Protein AF-0000000084452448 (afdb_homodimer)

Structure (mmCIF, N/CA/C/O backbone):
data_AF-0000000084452448-model_v1
#
loop_
_entity.id
_entity.type
_entity.pdbx_description
1 polymer 'Carbonic anhydrase'
#
loop_
_atom_site.group_PDB
_atom_site.id
_atom_site.type_symbol
_atom_site.label_atom_id
_atom_site.label_alt_id
_atom_site.label_comp_id
_atom_site.label_asym_id
_atom_site.label_entity_id
_at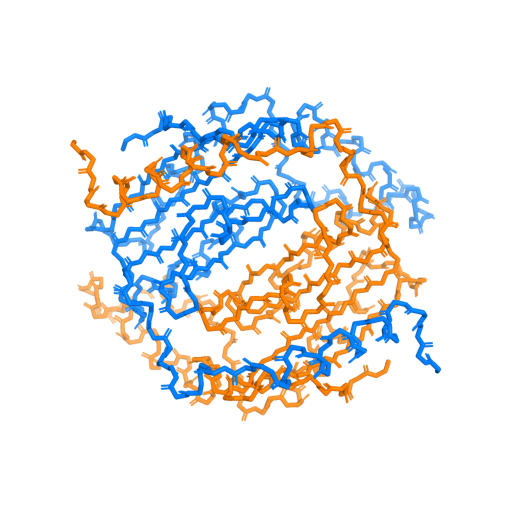om_site.label_seq_id
_atom_site.pdbx_PDB_ins_code
_atom_site.Cartn_x
_atom_site.Cartn_y
_atom_site.Cartn_z
_atom_site.occupancy
_atom_site.B_iso_or_equiv
_atom_site.auth_seq_id
_atom_site.auth_comp_id
_atom_site.auth_asym_id
_atom_site.auth_atom_id
_atom_site.pdbx_PDB_model_num
ATOM 1 N N . MET A 1 1 ? 14.031 18.109 15.922 1 75.38 1 MET A N 1
ATOM 2 C CA . MET A 1 1 ? 13.438 17.531 17.109 1 75.38 1 MET A CA 1
ATOM 3 C C . MET A 1 1 ? 12.352 16.516 16.75 1 75.38 1 MET A C 1
ATOM 5 O O . MET A 1 1 ? 11.703 16.656 15.711 1 75.38 1 MET A O 1
ATOM 9 N N . SER A 1 2 ? 12.281 15.422 17.422 1 87 2 SER A N 1
ATOM 10 C CA . SER A 1 2 ? 11.289 14.375 17.203 1 87 2 SER A CA 1
ATOM 11 C C . SER A 1 2 ? 9.875 14.875 17.484 1 87 2 SER A C 1
ATOM 13 O O . SER A 1 2 ? 9.664 15.641 18.438 1 87 2 SER A O 1
ATOM 15 N N . THR A 1 3 ? 8.922 14.578 16.656 1 93 3 THR A N 1
ATOM 16 C CA . THR A 1 3 ? 7.516 14.906 16.891 1 93 3 THR A CA 1
ATOM 17 C C . THR A 1 3 ? 6.918 13.984 17.953 1 93 3 THR A C 1
ATOM 19 O O . THR A 1 3 ? 7.48 12.938 18.25 1 93 3 THR A O 1
ATOM 22 N N . PRO A 1 4 ? 5.812 14.438 18.531 1 94.56 4 PRO A N 1
ATOM 23 C CA . PRO A 1 4 ? 5.133 13.547 19.469 1 94.56 4 PRO A CA 1
ATOM 24 C C . PRO A 1 4 ? 4.793 12.188 18.859 1 94.56 4 PRO A C 1
ATOM 26 O O . PRO A 1 4 ? 4.953 11.156 19.516 1 94.56 4 PRO A O 1
ATOM 29 N N . PHE A 1 5 ? 4.359 12.148 17.672 1 96 5 PHE A N 1
ATOM 30 C CA . PHE A 1 5 ? 4.031 10.891 17.016 1 96 5 PHE A CA 1
ATOM 31 C C . PHE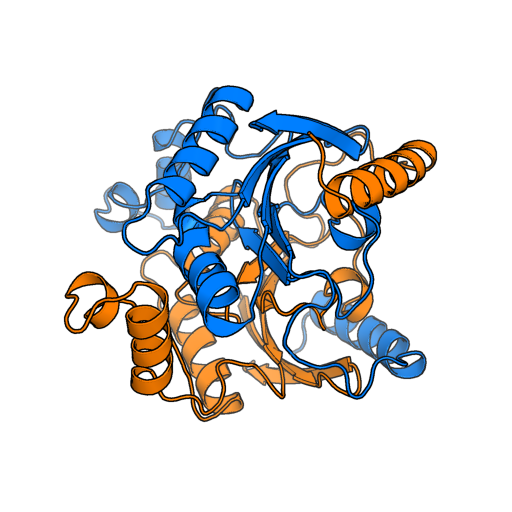 A 1 5 ? 5.27 10.008 16.875 1 96 5 PHE A C 1
ATOM 33 O O . PHE A 1 5 ? 5.211 8.805 17.109 1 96 5 PHE A O 1
ATOM 40 N N . GLU A 1 6 ? 6.383 10.586 16.5 1 96.75 6 GLU A N 1
ATOM 41 C CA . GLU A 1 6 ? 7.625 9.836 16.375 1 96.75 6 GLU A CA 1
ATOM 42 C C . GLU A 1 6 ? 8.023 9.203 17.703 1 96.75 6 GLU A C 1
ATOM 44 O O . GLU A 1 6 ? 8.461 8.055 17.75 1 96.75 6 GLU A O 1
ATOM 49 N N . SER A 1 7 ? 7.848 9.992 18.75 1 96.88 7 SER A N 1
ATOM 50 C CA . SER A 1 7 ? 8.156 9.469 20.078 1 96.88 7 SER A CA 1
ATOM 51 C C . SER A 1 7 ? 7.262 8.289 20.422 1 96.88 7 SER A C 1
ATOM 53 O O . SER A 1 7 ? 7.723 7.297 21 1 96.88 7 SER A O 1
ATOM 55 N N . GLU A 1 8 ? 6.02 8.406 20.078 1 97.44 8 GLU A N 1
ATOM 56 C CA . GLU A 1 8 ? 5.059 7.336 20.328 1 97.44 8 GLU A CA 1
ATOM 57 C C . GLU A 1 8 ? 5.438 6.066 19.562 1 97.44 8 GLU A C 1
ATOM 59 O O . GLU A 1 8 ? 5.391 4.969 20.125 1 97.44 8 GLU A O 1
ATOM 64 N N . ILE A 1 9 ? 5.824 6.207 18.297 1 97.5 9 ILE A N 1
ATOM 65 C CA . ILE A 1 9 ? 6.078 5.004 17.516 1 97.5 9 ILE A CA 1
ATOM 66 C C . ILE A 1 9 ? 7.398 4.371 17.953 1 97.5 9 ILE A C 1
ATOM 68 O O . ILE A 1 9 ? 7.559 3.15 17.891 1 97.5 9 ILE A O 1
ATOM 72 N N . LEU A 1 10 ? 8.336 5.195 18.375 1 98 10 LEU A N 1
ATOM 73 C CA . LEU A 1 10 ? 9.602 4.648 18.859 1 98 10 LEU A CA 1
ATOM 74 C C . LEU A 1 10 ? 9.383 3.854 20.156 1 98 10 LEU A C 1
ATOM 76 O O . LEU A 1 10 ? 9.977 2.785 20.328 1 98 10 LEU A O 1
ATOM 80 N N . ALA A 1 11 ? 8.578 4.391 21.016 1 98.06 11 ALA A N 1
ATOM 81 C CA . ALA A 1 11 ? 8.25 3.664 22.234 1 98.06 11 ALA A CA 1
ATOM 82 C C . ALA A 1 11 ? 7.527 2.357 21.922 1 98.06 11 ALA A C 1
ATOM 84 O O . ALA A 1 11 ? 7.832 1.314 22.5 1 98.06 11 ALA A O 1
ATOM 85 N N . ALA A 1 12 ? 6.562 2.41 21.047 1 98.44 12 ALA A N 1
ATOM 86 C CA . ALA A 1 12 ? 5.828 1.22 20.625 1 98.44 12 ALA A CA 1
ATOM 87 C C . ALA A 1 12 ? 6.754 0.211 19.953 1 98.44 12 ALA A C 1
ATOM 89 O O . ALA A 1 12 ? 6.617 -0.998 20.156 1 98.44 12 ALA A O 1
ATOM 90 N N . ASN A 1 13 ? 7.672 0.728 19.125 1 98.75 13 ASN A N 1
ATOM 91 C CA . ASN A 1 13 ? 8.609 -0.157 18.438 1 98.75 13 ASN A CA 1
ATOM 92 C C . ASN A 1 13 ? 9.516 -0.882 19.422 1 98.75 13 ASN A C 1
ATOM 94 O O . ASN A 1 13 ? 9.859 -2.047 19.219 1 98.75 13 ASN A O 1
ATOM 98 N N . ALA A 1 14 ? 9.938 -0.176 20.422 1 98.38 14 ALA A N 1
ATOM 99 C CA . ALA A 1 14 ? 10.758 -0.817 21.453 1 98.38 14 ALA A CA 1
ATOM 100 C C . ALA A 1 14 ? 10.039 -2.018 22.062 1 98.38 14 ALA A C 1
ATOM 102 O O . ALA A 1 14 ? 10.641 -3.068 22.281 1 98.38 14 ALA A O 1
ATOM 103 N N . LYS A 1 15 ? 8.789 -1.886 22.328 1 98.25 15 LYS A N 1
ATOM 104 C CA . LYS A 1 15 ? 7.988 -2.99 22.859 1 98.25 15 LYS A CA 1
ATOM 105 C C . LYS A 1 15 ? 7.863 -4.109 21.828 1 98.25 15 LYS A C 1
ATOM 107 O O . LYS A 1 15 ? 7.961 -5.289 22.172 1 98.25 15 LYS A O 1
ATOM 112 N N . TYR A 1 16 ? 7.578 -3.707 20.625 1 98.5 16 TYR A N 1
ATOM 113 C CA . TYR A 1 16 ? 7.48 -4.664 19.531 1 98.5 16 TYR A CA 1
ATOM 114 C C . TYR A 1 16 ? 8.758 -5.492 19.406 1 98.5 16 TYR A C 1
ATOM 116 O O . TYR A 1 16 ? 8.703 -6.719 19.297 1 98.5 16 TYR A O 1
ATOM 124 N N . VAL A 1 17 ? 9.875 -4.84 19.453 1 98.31 17 VAL A N 1
ATOM 125 C CA . VAL A 1 17 ? 11.18 -5.477 19.312 1 98.31 17 VAL A CA 1
ATOM 126 C C . VAL A 1 17 ? 11.398 -6.461 20.469 1 98.31 17 VAL A C 1
ATOM 128 O O . VAL A 1 17 ? 11.938 -7.555 20.266 1 98.31 17 VAL A O 1
ATOM 131 N N . SER A 1 18 ? 11.016 -6.109 21.609 1 97.94 18 SER A N 1
ATOM 132 C CA . SER A 1 18 ? 11.266 -6.91 22.797 1 97.94 18 SER A CA 1
ATOM 133 C C . SER A 1 18 ? 10.531 -8.242 22.734 1 97.94 18 SER A C 1
ATOM 135 O O . SER A 1 18 ? 10.898 -9.195 23.422 1 97.94 18 SER A O 1
ATOM 137 N N . THR A 1 19 ? 9.531 -8.398 21.859 1 96.56 19 THR A N 1
ATOM 138 C CA . THR A 1 19 ? 8.75 -9.625 21.766 1 96.56 19 THR A CA 1
ATOM 139 C C . THR A 1 19 ? 8.812 -10.203 20.359 1 96.56 19 THR A C 1
ATOM 141 O O . THR A 1 19 ? 8.062 -11.125 20.016 1 96.56 19 THR A O 1
ATOM 144 N N . TYR A 1 20 ? 9.617 -9.625 19.547 1 96.75 20 TYR A N 1
ATOM 145 C CA . TYR A 1 20 ? 9.688 -10.023 18.141 1 96.75 20 TYR A CA 1
ATOM 146 C C . TYR A 1 20 ? 10.328 -11.391 17.984 1 96.75 20 TYR A C 1
ATOM 148 O O . TYR A 1 20 ? 11.422 -11.633 18.516 1 96.75 20 TYR A O 1
ATOM 156 N N . THR A 1 21 ? 9.703 -12.336 17.203 1 95.88 21 THR A N 1
ATOM 157 C CA . THR A 1 21 ? 10.188 -13.711 17.109 1 95.88 21 THR A CA 1
ATOM 158 C C . THR A 1 21 ? 10.25 -14.164 15.656 1 95.88 21 THR A C 1
ATOM 160 O O . THR A 1 21 ? 10.25 -15.359 15.375 1 95.88 21 THR A O 1
ATOM 163 N N . HIS A 1 22 ? 10.297 -13.273 14.695 1 95.94 22 HIS A N 1
ATOM 164 C CA . HIS A 1 22 ? 10.125 -13.656 13.297 1 95.94 22 HIS A CA 1
ATOM 165 C C . HIS A 1 22 ? 11.414 -13.484 12.516 1 95.94 22 HIS A C 1
ATOM 167 O O . HIS A 1 22 ? 11.391 -13.289 11.297 1 95.94 22 HIS A O 1
ATOM 173 N N . SER A 1 23 ? 12.531 -13.625 13.164 1 95.81 23 SER A N 1
ATOM 174 C CA . SER A 1 23 ? 13.812 -13.531 12.477 1 95.81 23 SER A CA 1
ATOM 175 C C . SER A 1 23 ? 13.961 -14.641 11.438 1 95.81 23 SER A C 1
ATOM 177 O O . SER A 1 23 ? 13.555 -15.781 11.672 1 95.81 23 SER A O 1
ATOM 179 N N . GLY A 1 24 ? 14.523 -14.258 10.266 1 95.88 24 GLY A N 1
ATOM 180 C CA . GLY A 1 24 ? 14.922 -15.266 9.297 1 95.88 24 GLY A CA 1
ATOM 181 C C . GLY A 1 24 ? 13.844 -15.586 8.281 1 95.88 24 GLY A C 1
ATOM 182 O O . GLY A 1 24 ? 14.023 -16.453 7.43 1 95.88 24 GLY A O 1
ATOM 183 N N . LEU A 1 25 ? 12.727 -14.883 8.344 1 96.44 25 LEU A N 1
ATOM 184 C CA . LEU A 1 25 ? 11.68 -15.086 7.34 1 96.44 25 LEU A CA 1
ATOM 185 C C . LEU A 1 25 ? 12.195 -14.75 5.945 1 96.44 25 LEU A C 1
ATOM 187 O O . LEU A 1 25 ? 12.953 -13.789 5.777 1 96.44 25 LEU A O 1
ATOM 191 N N . GLU A 1 26 ? 11.711 -15.516 4.988 1 95.31 26 GLU A N 1
ATOM 192 C CA . GLU A 1 26 ? 12.109 -15.289 3.604 1 95.31 26 GLU A CA 1
ATOM 193 C C . GLU A 1 26 ? 11.18 -14.297 2.916 1 95.31 26 GLU A C 1
ATOM 195 O O . GLU A 1 26 ? 10.047 -14.078 3.363 1 95.31 26 GLU A O 1
ATOM 200 N N . CYS A 1 27 ? 11.625 -13.766 1.804 1 94.19 27 CYS A N 1
ATOM 201 C CA . CYS A 1 27 ? 10.969 -12.672 1.099 1 94.19 27 CYS A CA 1
ATOM 202 C C . CYS A 1 27 ? 9.688 -13.148 0.421 1 94.19 27 CYS A C 1
ATOM 204 O O . CYS A 1 27 ? 8.648 -12.492 0.508 1 94.19 27 CYS A O 1
ATOM 206 N N . PRO A 1 28 ? 9.734 -14.375 -0.25 1 96.69 28 PRO A N 1
ATOM 207 C CA . PRO A 1 28 ? 8.5 -14.812 -0.914 1 96.69 28 PRO A CA 1
ATOM 208 C C . PRO A 1 28 ? 7.387 -15.141 0.072 1 96.69 28 PRO A C 1
ATOM 210 O O . PRO A 1 28 ? 7.637 -15.758 1.111 1 96.69 28 PRO A O 1
ATOM 213 N N . PRO A 1 29 ? 6.207 -14.688 -0.278 1 97.81 29 PRO A N 1
ATOM 214 C CA . PRO A 1 29 ? 5.098 -14.992 0.63 1 97.81 29 PRO A CA 1
ATOM 215 C C . PRO A 1 29 ? 4.746 -16.484 0.658 1 97.81 29 PRO A C 1
ATOM 217 O O . PRO A 1 29 ? 4.551 -17.094 -0.395 1 97.81 29 PRO A O 1
ATOM 220 N N . LYS A 1 30 ? 4.527 -16.984 1.837 1 97.62 30 LYS A N 1
ATOM 221 C CA . LYS A 1 30 ? 4.332 -18.422 2.021 1 97.62 30 LYS A CA 1
ATOM 222 C C . LYS A 1 30 ? 2.994 -18.859 1.439 1 97.62 30 LYS A C 1
ATOM 224 O O . LYS A 1 30 ? 2.867 -20 0.958 1 97.62 30 LYS A O 1
ATOM 229 N N . LYS A 1 31 ? 1.98 -18.016 1.447 1 97.69 31 LYS A N 1
ATOM 230 C CA . LYS A 1 31 ? 0.658 -18.406 0.968 1 97.69 31 LYS A CA 1
ATOM 231 C C . LYS A 1 31 ? 0.503 -18.109 -0.521 1 97.69 31 LYS A C 1
ATOM 233 O O . LYS A 1 31 ? -0.578 -18.281 -1.086 1 97.69 31 LYS A O 1
ATOM 238 N N . HIS A 1 32 ? 1.517 -17.547 -1.171 1 97.88 32 HIS A N 1
ATOM 239 C CA . HIS A 1 32 ? 1.545 -17.234 -2.594 1 97.88 32 HIS A CA 1
ATOM 240 C C . HIS A 1 32 ? 0.377 -16.328 -2.984 1 97.88 32 HIS A C 1
ATOM 242 O O . HIS A 1 32 ? -0.243 -16.531 -4.031 1 97.88 32 HIS A O 1
ATOM 248 N N . ALA A 1 33 ? 0.013 -15.367 -2.111 1 98.06 33 ALA A N 1
ATOM 249 C CA . ALA A 1 33 ? -1.112 -14.461 -2.35 1 98.06 33 ALA A CA 1
ATOM 250 C C . ALA A 1 33 ? -0.718 -13.016 -2.086 1 98.06 33 ALA A C 1
ATOM 252 O O . ALA A 1 33 ? 0.195 -12.742 -1.301 1 98.06 33 ALA A O 1
ATOM 253 N N . VAL A 1 34 ? -1.409 -12.141 -2.771 1 98.25 34 VAL A N 1
ATOM 254 C CA . VAL A 1 34 ? -1.266 -10.703 -2.617 1 98.25 34 VAL A CA 1
ATOM 255 C C . VAL A 1 34 ? -2.627 -10.078 -2.314 1 98.25 34 VAL A C 1
ATOM 257 O O . VAL A 1 34 ? -3.621 -10.391 -2.973 1 98.25 34 VAL A O 1
ATOM 260 N N . ILE A 1 35 ? -2.613 -9.242 -1.306 1 98.88 35 ILE A N 1
ATOM 261 C CA . ILE A 1 35 ? -3.779 -8.414 -1.025 1 98.88 35 ILE A CA 1
ATOM 262 C C . ILE A 1 35 ? -3.549 -7.004 -1.562 1 98.88 35 ILE A C 1
ATOM 264 O O . ILE A 1 35 ? -2.504 -6.398 -1.31 1 98.88 35 ILE A O 1
ATOM 268 N N . ILE A 1 36 ? -4.406 -6.527 -2.352 1 98.94 36 ILE A N 1
ATOM 269 C CA . ILE A 1 36 ? -4.488 -5.113 -2.699 1 98.94 36 ILE A CA 1
ATOM 270 C C . ILE A 1 36 ? -5.691 -4.477 -2 1 98.94 36 ILE A C 1
ATOM 272 O O . ILE A 1 36 ? -6.832 -4.898 -2.211 1 98.94 36 ILE A O 1
ATOM 276 N N . THR A 1 37 ? -5.438 -3.516 -1.148 1 98.94 37 THR A N 1
ATOM 277 C CA . THR A 1 37 ? -6.543 -2.861 -0.455 1 98.94 37 THR A CA 1
ATOM 278 C C . THR A 1 37 ? -6.246 -1.381 -0.241 1 98.94 37 THR A C 1
ATOM 280 O O . THR A 1 37 ? -5.207 -0.88 -0.684 1 98.94 37 THR A O 1
ATOM 283 N N . CYS A 1 38 ? -7.199 -0.711 0.352 1 98.88 38 CYS A N 1
ATOM 284 C CA . CYS A 1 38 ? -7.074 0.736 0.488 1 98.88 38 CYS A CA 1
ATOM 285 C C . CYS A 1 38 ? -6.098 1.098 1.601 1 98.88 38 CYS A C 1
ATOM 287 O O . CYS A 1 38 ? -5.945 0.349 2.568 1 98.88 38 CYS A O 1
ATOM 289 N N . MET A 1 39 ? -5.48 2.203 1.515 1 98.88 39 MET A N 1
ATOM 290 C CA . MET A 1 39 ? -4.586 2.783 2.512 1 98.88 39 MET A CA 1
ATOM 291 C C . MET A 1 39 ? -5.363 3.26 3.732 1 98.88 39 MET A C 1
ATOM 293 O O . MET A 1 39 ? -4.773 3.625 4.75 1 98.88 39 MET A O 1
ATOM 297 N N . ASP A 1 40 ? -6.594 3.195 3.773 1 98.75 40 ASP A N 1
ATOM 298 C CA . ASP A 1 40 ? -7.52 3.74 4.762 1 98.75 40 ASP A CA 1
ATOM 299 C C . ASP A 1 40 ? -7.141 3.301 6.172 1 98.75 40 ASP A C 1
ATOM 301 O O . ASP A 1 40 ? -6.844 2.127 6.406 1 98.75 40 ASP A O 1
ATOM 305 N N . CYS A 1 41 ? -7.195 4.266 7.105 1 98.56 41 CYS A N 1
ATOM 306 C CA . CYS A 1 41 ? -6.75 4.016 8.469 1 98.56 41 CYS A CA 1
ATOM 307 C C . CYS A 1 41 ? -7.742 3.127 9.211 1 98.56 41 CYS A C 1
ATOM 309 O O . CYS A 1 41 ? -7.441 2.621 10.297 1 98.56 41 CYS A O 1
ATOM 311 N N . ARG A 1 42 ? -8.891 2.877 8.688 1 98.56 42 ARG A N 1
ATOM 312 C CA . ARG A 1 42 ? -9.922 2.076 9.344 1 98.56 42 ARG A CA 1
ATOM 313 C C . ARG A 1 42 ? -9.789 0.604 8.969 1 98.56 42 ARG A C 1
ATOM 315 O O . ARG A 1 42 ? -10.562 -0.232 9.445 1 98.56 42 ARG A O 1
ATOM 322 N N . LEU A 1 43 ? -8.773 0.231 8.164 1 98.56 43 LEU A N 1
ATOM 323 C CA . LEU A 1 43 ? -8.57 -1.141 7.711 1 98.56 43 LEU A CA 1
ATOM 324 C C . LEU A 1 43 ? -7.324 -1.745 8.352 1 98.56 43 LEU A C 1
ATOM 326 O O . LEU A 1 43 ? -6.312 -1.058 8.523 1 98.56 43 LEU A O 1
ATOM 330 N N . ASP A 1 44 ? -7.371 -2.965 8.695 1 98.12 44 ASP A N 1
ATOM 331 C CA . ASP A 1 44 ? -6.277 -3.807 9.172 1 98.12 44 ASP A CA 1
ATOM 332 C C . ASP A 1 44 ? -6.301 -5.172 8.484 1 98.12 44 ASP A C 1
ATOM 334 O O . ASP A 1 44 ? -6.781 -6.152 9.055 1 98.12 44 ASP A O 1
ATOM 338 N N . PRO A 1 45 ? -5.699 -5.234 7.305 1 98.44 45 PRO A N 1
ATOM 339 C CA . PRO A 1 45 ? -5.824 -6.461 6.512 1 98.44 45 PRO A CA 1
ATOM 340 C C . PRO A 1 45 ? -5.316 -7.695 7.254 1 98.44 45 PRO A C 1
ATOM 342 O O . PRO A 1 45 ? -5.941 -8.758 7.188 1 98.44 45 PRO A O 1
ATOM 345 N N . LYS A 1 46 ? -4.211 -7.598 7.949 1 98.19 46 LYS A N 1
ATOM 346 C CA . LYS A 1 46 ? -3.66 -8.75 8.656 1 98.19 46 LYS A CA 1
ATOM 347 C C . LYS A 1 46 ? -4.676 -9.336 9.633 1 98.19 46 LYS A C 1
ATOM 349 O O . LYS A 1 46 ? -4.926 -10.539 9.633 1 98.19 46 LYS A O 1
ATOM 354 N N . SER A 1 47 ? -5.281 -8.484 10.438 1 97.81 47 SER A N 1
ATOM 355 C CA . SER A 1 47 ? -6.262 -8.945 11.414 1 97.81 47 SER A CA 1
ATOM 356 C C . SER A 1 47 ? -7.551 -9.391 10.734 1 97.81 47 SER A C 1
ATOM 358 O O . SER A 1 47 ? -8.125 -10.422 11.094 1 97.81 47 SER A O 1
ATOM 360 N N . ALA A 1 48 ? -8.031 -8.625 9.773 1 98.44 48 ALA A N 1
ATOM 361 C CA . ALA A 1 48 ? -9.32 -8.859 9.125 1 98.44 48 ALA A CA 1
ATOM 362 C C . ALA A 1 48 ? -9.305 -10.172 8.344 1 98.44 48 ALA A C 1
ATOM 364 O O . ALA A 1 48 ? -10.328 -10.844 8.227 1 98.44 48 ALA A O 1
ATOM 365 N N . LEU A 1 49 ? -8.094 -10.5 7.812 1 98.5 49 LEU A N 1
ATOM 366 C CA . LEU A 1 49 ? -8.023 -11.656 6.918 1 98.5 49 LEU A CA 1
ATOM 367 C C . LEU A 1 49 ? -7.266 -12.805 7.57 1 98.5 49 LEU A C 1
ATOM 369 O O . LEU A 1 49 ? -7.211 -13.906 7.027 1 98.5 49 LEU A O 1
ATOM 373 N N . GLY A 1 50 ? -6.637 -12.602 8.672 1 97.38 50 GLY A N 1
ATOM 374 C CA . GLY A 1 50 ? -6.121 -13.656 9.539 1 97.38 50 GLY A CA 1
ATOM 375 C C . GLY A 1 50 ? -4.832 -14.273 9.023 1 97.38 50 GLY A C 1
ATOM 376 O O . GLY A 1 50 ? -4.668 -15.492 9.039 1 97.38 50 GLY A O 1
ATOM 377 N N . PHE A 1 51 ? -3.861 -13.523 8.492 1 96.44 51 PHE A N 1
ATOM 378 C CA . PHE A 1 51 ? -2.576 -14.086 8.094 1 96.44 51 PHE A CA 1
ATOM 379 C C . PHE A 1 51 ? -1.458 -13.578 8.992 1 96.44 51 PHE A C 1
ATOM 381 O O . PHE A 1 51 ? -1.636 -12.602 9.719 1 96.44 51 PHE A O 1
ATOM 388 N N . GLU A 1 52 ? -0.345 -14.297 9.039 1 96.5 52 GLU A N 1
ATOM 389 C CA . GLU A 1 52 ? 0.81 -13.984 9.875 1 96.5 52 GLU A CA 1
ATOM 390 C C . GLU A 1 52 ? 1.942 -13.383 9.047 1 96.5 52 GLU A C 1
ATOM 392 O O . GLU A 1 52 ? 1.897 -13.406 7.812 1 96.5 52 GLU A O 1
ATOM 397 N N . LEU A 1 53 ? 2.936 -12.836 9.742 1 97.75 53 LEU A N 1
ATOM 398 C CA . LEU A 1 53 ? 4.117 -12.328 9.055 1 97.75 53 LEU A CA 1
ATOM 399 C C . LEU A 1 53 ? 4.738 -13.398 8.172 1 97.75 53 LEU A C 1
ATOM 401 O O . LEU A 1 53 ? 4.879 -14.555 8.586 1 97.75 53 LEU A O 1
ATOM 405 N N . GLY A 1 54 ? 5.066 -13.008 7.016 1 98.06 54 GLY A N 1
ATOM 406 C CA . GLY A 1 54 ? 5.711 -13.922 6.086 1 98.06 54 GLY A CA 1
ATOM 407 C C . GLY A 1 54 ? 4.734 -14.617 5.152 1 98.06 54 GLY A C 1
ATOM 408 O O . GLY A 1 54 ? 5.145 -15.227 4.16 1 98.06 54 GLY A O 1
ATOM 409 N N . GLU A 1 55 ? 3.443 -14.43 5.367 1 98.25 55 GLU A N 1
ATOM 410 C CA . GLU A 1 55 ? 2.49 -15.289 4.676 1 98.25 55 GLU A CA 1
ATOM 411 C C . GLU A 1 55 ? 1.903 -14.586 3.451 1 98.25 55 GLU A C 1
ATOM 413 O O . GLU A 1 55 ? 1.658 -15.227 2.424 1 98.25 55 GLU A O 1
ATOM 418 N N . VAL A 1 56 ? 1.587 -13.32 3.535 1 98.5 56 VAL A N 1
ATOM 419 C CA . VAL A 1 56 ? 0.839 -12.648 2.475 1 98.5 56 VAL A CA 1
ATOM 420 C C . VAL A 1 56 ? 1.445 -11.273 2.205 1 98.5 56 VAL A C 1
ATOM 422 O O . VAL A 1 56 ? 1.72 -10.516 3.137 1 98.5 56 VAL A O 1
ATOM 425 N N . THR A 1 57 ? 1.769 -10.953 0.938 1 98.69 57 THR A N 1
ATOM 426 C CA . THR A 1 57 ? 2.15 -9.609 0.525 1 98.69 57 THR A CA 1
ATOM 427 C C . THR A 1 57 ? 0.936 -8.68 0.495 1 98.69 57 THR A C 1
ATOM 429 O O . THR A 1 57 ? -0.147 -9.086 0.066 1 98.69 57 THR A O 1
ATOM 432 N N . THR A 1 58 ? 1.097 -7.449 1.014 1 98.94 58 THR A N 1
ATOM 433 C CA . THR A 1 58 ? -0.029 -6.523 1.084 1 98.94 58 THR A CA 1
ATOM 434 C C . THR A 1 58 ? 0.325 -5.191 0.429 1 98.94 58 THR A C 1
ATOM 436 O O . THR A 1 58 ? 1.284 -4.531 0.832 1 98.94 58 THR A O 1
ATOM 439 N N . ILE A 1 59 ? -0.415 -4.824 -0.556 1 98.94 59 ILE A N 1
ATOM 440 C CA . ILE A 1 59 ? -0.321 -3.541 -1.245 1 98.94 59 ILE A CA 1
ATOM 441 C C . ILE A 1 59 ? -1.469 -2.635 -0.806 1 98.94 59 ILE A C 1
ATOM 443 O O . ILE A 1 59 ? -2.623 -3.064 -0.753 1 98.94 59 ILE A O 1
ATOM 447 N N . ARG A 1 60 ? -1.13 -1.375 -0.4 1 98.94 60 ARG A N 1
ATOM 448 C CA . ARG A 1 60 ? -2.148 -0.439 0.066 1 98.94 60 ARG A CA 1
ATOM 449 C C . ARG A 1 60 ? -1.979 0.926 -0.593 1 98.94 60 ARG A C 1
ATOM 451 O O . ARG A 1 60 ? -0.899 1.519 -0.54 1 98.94 60 ARG A O 1
ATOM 458 N N . ASN A 1 61 ? -3.025 1.384 -1.209 1 98.88 61 ASN A N 1
ATOM 459 C CA . ASN A 1 61 ? -3.053 2.699 -1.841 1 98.88 61 ASN A CA 1
ATOM 460 C C . ASN A 1 61 ? -4.438 3.332 -1.757 1 98.88 61 ASN A C 1
ATOM 462 O O . ASN A 1 61 ? -5.367 2.73 -1.216 1 98.88 61 ASN A O 1
ATOM 466 N N . ALA A 1 62 ? -4.477 4.637 -2.217 1 98.75 62 ALA A N 1
ATOM 467 C CA . ALA A 1 62 ? -5.762 5.336 -2.182 1 98.75 62 ALA A CA 1
ATOM 468 C C . ALA A 1 62 ? -6.789 4.637 -3.068 1 98.75 62 ALA A C 1
ATOM 470 O O . ALA A 1 62 ? -6.57 4.469 -4.27 1 98.75 62 ALA A O 1
ATOM 471 N N . GLY A 1 63 ? -7.879 4.113 -2.391 1 98.62 63 GLY A N 1
ATOM 472 C CA . GLY A 1 63 ? -9.008 3.572 -3.131 1 98.62 63 GLY A CA 1
ATOM 473 C C . GLY A 1 63 ? -8.812 2.121 -3.529 1 98.62 63 GLY A C 1
ATOM 474 O O . GLY A 1 63 ? -9.609 1.574 -4.301 1 98.62 63 GLY A O 1
ATOM 475 N N . ALA A 1 64 ? -7.727 1.511 -3.133 1 98.75 64 ALA A N 1
ATOM 476 C CA . ALA A 1 64 ? -7.434 0.161 -3.605 1 98.75 64 ALA A CA 1
ATOM 477 C C . ALA A 1 64 ? -7.453 0.097 -5.129 1 98.75 64 ALA A C 1
ATOM 479 O O . ALA A 1 64 ? -8.133 -0.753 -5.715 1 98.75 64 ALA A O 1
ATOM 480 N N . SER A 1 65 ? -6.707 0.979 -5.711 1 98.62 65 SER A N 1
ATOM 481 C CA . SER A 1 65 ? -6.676 1.052 -7.168 1 98.62 65 SER A CA 1
ATOM 482 C C . SER A 1 65 ? -5.785 -0.036 -7.758 1 98.62 65 SER A C 1
ATOM 484 O O . SER A 1 65 ? -4.598 -0.119 -7.43 1 98.62 65 SER A O 1
ATOM 486 N N . GLY A 1 66 ? -6.359 -0.835 -8.641 1 98.12 66 GLY A N 1
ATOM 487 C CA . GLY A 1 66 ? -5.578 -1.823 -9.367 1 98.12 66 GLY A CA 1
ATOM 488 C C . GLY A 1 66 ? -4.574 -1.205 -10.32 1 98.12 66 GLY A C 1
ATOM 489 O O . GLY A 1 66 ? -3.51 -1.775 -10.57 1 98.12 66 GLY A O 1
ATOM 490 N N . LEU A 1 67 ? -4.988 -0.09 -10.844 1 97 67 LEU A N 1
ATOM 491 C CA . LEU A 1 67 ? -4.094 0.642 -11.734 1 97 67 LEU A CA 1
ATOM 492 C C . LEU A 1 67 ? -2.836 1.089 -10.992 1 97 67 LEU A C 1
ATOM 494 O O . LEU A 1 67 ? -1.72 0.871 -11.469 1 97 67 LEU A O 1
ATOM 498 N N . ASP A 1 68 ? -3.053 1.659 -9.805 1 97.56 68 ASP A N 1
ATOM 499 C CA . ASP A 1 68 ? -1.964 2.18 -8.984 1 97.56 68 ASP A CA 1
ATOM 500 C C . ASP A 1 68 ? -1.13 1.044 -8.391 1 97.56 68 ASP A C 1
ATOM 502 O O . ASP A 1 68 ? 0.051 1.227 -8.094 1 97.56 68 ASP A O 1
ATOM 506 N N . ALA A 1 69 ? -1.71 -0.105 -8.266 1 98.56 69 ALA A N 1
ATOM 507 C CA . ALA A 1 69 ? -1.065 -1.244 -7.621 1 98.56 69 ALA A CA 1
ATOM 508 C C . ALA A 1 69 ? -0.348 -2.123 -8.641 1 98.56 69 ALA A C 1
ATOM 510 O O . ALA A 1 69 ? 0.361 -3.062 -8.273 1 98.56 69 ALA A O 1
ATOM 511 N N . ALA A 1 70 ? -0.449 -1.878 -9.914 1 98.25 70 ALA A N 1
ATOM 512 C CA . ALA A 1 70 ? -0.038 -2.801 -10.977 1 98.25 70 ALA A CA 1
ATOM 513 C C . ALA A 1 70 ? 1.451 -3.117 -10.875 1 98.25 70 ALA A C 1
ATOM 515 O O . ALA A 1 70 ? 1.848 -4.285 -10.922 1 98.25 70 ALA A O 1
ATOM 516 N N . ARG A 1 71 ? 2.264 -2.109 -10.664 1 98.31 71 ARG A N 1
ATOM 517 C CA . ARG A 1 71 ? 3.703 -2.342 -10.586 1 98.31 71 ARG A CA 1
ATOM 518 C C . ARG A 1 71 ? 4.039 -3.332 -9.477 1 98.31 71 ARG A C 1
ATOM 520 O O . ARG A 1 71 ? 4.746 -4.316 -9.711 1 98.31 71 ARG A O 1
ATOM 527 N N . SER A 1 72 ? 3.523 -3.066 -8.312 1 98.75 72 SER A N 1
ATOM 528 C CA . SER A 1 72 ? 3.797 -3.904 -7.152 1 98.75 72 SER A CA 1
ATOM 529 C C . SER A 1 72 ? 3.236 -5.309 -7.336 1 98.75 72 SER A C 1
ATOM 531 O O . SER A 1 72 ? 3.896 -6.297 -7 1 98.75 72 SER A O 1
ATOM 533 N N . ALA A 1 73 ? 2.047 -5.371 -7.887 1 98.62 73 ALA A N 1
ATOM 534 C CA . ALA A 1 73 ? 1.41 -6.668 -8.109 1 98.62 73 ALA A CA 1
ATOM 535 C C . ALA A 1 73 ? 2.186 -7.492 -9.125 1 98.62 73 ALA A C 1
ATOM 537 O O . ALA A 1 73 ? 2.373 -8.695 -8.945 1 98.62 73 ALA A O 1
ATOM 538 N N . LEU A 1 74 ? 2.631 -6.887 -10.195 1 98.5 74 LEU A N 1
ATOM 539 C CA . LEU A 1 74 ? 3.387 -7.578 -11.234 1 98.5 74 LEU A CA 1
ATOM 540 C C . LEU A 1 74 ? 4.707 -8.109 -10.688 1 98.5 74 LEU A C 1
ATOM 542 O O . LEU A 1 74 ? 5.082 -9.25 -10.961 1 98.5 74 LEU A O 1
ATOM 546 N N . LEU A 1 75 ? 5.355 -7.312 -9.922 1 98.19 75 LEU A N 1
ATOM 547 C CA . LEU A 1 75 ? 6.617 -7.75 -9.336 1 98.19 75 LEU A CA 1
ATOM 548 C C . LEU A 1 75 ? 6.406 -8.953 -8.422 1 98.19 75 LEU A C 1
ATOM 550 O O . LEU A 1 75 ? 7.188 -9.906 -8.445 1 98.19 75 LEU A O 1
ATOM 554 N N . THR A 1 76 ? 5.363 -8.914 -7.648 1 97.38 76 THR A N 1
ATOM 555 C CA . THR A 1 76 ? 5.109 -9.992 -6.699 1 97.38 76 THR A CA 1
ATOM 556 C C . THR A 1 76 ? 4.746 -11.281 -7.434 1 97.38 76 THR A C 1
ATOM 558 O O . THR A 1 76 ? 5.141 -12.367 -7.02 1 97.38 76 THR A O 1
ATOM 561 N N . THR A 1 77 ? 4 -11.18 -8.508 1 97.81 77 THR A N 1
ATOM 562 C CA . THR A 1 77 ? 3.555 -12.367 -9.227 1 97.81 77 THR A CA 1
ATOM 563 C C . THR A 1 77 ? 4.668 -12.914 -10.117 1 97.81 77 THR A C 1
ATOM 565 O O . THR A 1 77 ? 4.875 -14.125 -10.188 1 97.81 77 THR A O 1
ATOM 568 N N . HIS A 1 78 ? 5.453 -12.07 -10.75 1 97.94 78 HIS A N 1
ATOM 569 C CA . HIS A 1 78 ? 6.523 -12.516 -11.641 1 97.94 78 HIS A CA 1
ATOM 570 C C . HIS A 1 78 ? 7.727 -13.008 -10.844 1 97.94 78 HIS A C 1
ATOM 572 O O . HIS A 1 78 ? 8.359 -14 -11.219 1 97.94 78 HIS A O 1
ATOM 578 N N . VAL A 1 79 ? 8.055 -12.297 -9.781 1 97 79 VAL A N 1
ATOM 579 C CA . VAL A 1 79 ? 9.359 -12.492 -9.164 1 97 79 VAL A CA 1
ATOM 580 C C . VAL A 1 79 ? 9.211 -13.25 -7.848 1 97 79 VAL A C 1
ATOM 582 O O . VAL A 1 79 ? 10.008 -14.141 -7.543 1 97 79 VAL A O 1
ATOM 585 N N . LEU A 1 80 ? 8.148 -12.961 -7.059 1 96.5 80 LEU A N 1
ATOM 586 C CA . LEU A 1 80 ? 8.047 -13.539 -5.723 1 96.5 80 LEU A CA 1
ATOM 587 C C . LEU A 1 80 ? 7.145 -14.766 -5.727 1 96.5 80 LEU A C 1
ATOM 589 O O . LEU A 1 80 ? 6.941 -15.391 -4.684 1 96.5 80 LEU A O 1
ATOM 593 N N . GLY A 1 81 ? 6.523 -15.031 -6.789 1 95.5 81 GLY A N 1
ATOM 594 C CA . GLY A 1 81 ? 5.848 -16.312 -6.957 1 95.5 81 GLY A CA 1
ATOM 595 C C . GLY A 1 81 ? 4.418 -16.297 -6.457 1 95.5 81 GLY A C 1
ATOM 596 O O . GLY A 1 81 ? 3.811 -17.359 -6.273 1 95.5 81 GLY A O 1
ATOM 597 N N . ALA A 1 82 ? 3.865 -15.164 -6.246 1 97.56 82 ALA A N 1
ATOM 598 C CA . ALA A 1 82 ? 2.455 -15.094 -5.875 1 97.56 82 ALA A CA 1
ATOM 599 C C . ALA A 1 82 ? 1.567 -15.633 -6.996 1 97.56 82 ALA A C 1
ATOM 601 O O . ALA A 1 82 ? 1.828 -15.383 -8.18 1 97.56 82 ALA A O 1
ATOM 602 N N . GLN A 1 83 ? 0.424 -16.281 -6.555 1 97.81 83 GLN A N 1
ATOM 603 C CA . GLN A 1 83 ? -0.405 -16.953 -7.543 1 97.81 83 GLN A CA 1
ATOM 604 C C . GLN A 1 83 ? -1.837 -16.438 -7.516 1 97.81 83 GLN A C 1
ATOM 606 O O . GLN A 1 83 ? -2.615 -16.688 -8.438 1 97.81 83 GLN A O 1
ATOM 611 N N . GLU A 1 84 ? -2.182 -15.688 -6.492 1 97.88 84 GLU A N 1
ATOM 612 C CA . GLU A 1 84 ? -3.525 -15.117 -6.414 1 97.88 84 GLU A CA 1
ATOM 613 C C . GLU A 1 84 ? -3.496 -13.703 -5.848 1 97.88 84 GLU A C 1
ATOM 615 O O . GLU A 1 84 ? -2.705 -13.406 -4.953 1 97.88 84 GLU A O 1
ATOM 620 N N . VAL A 1 85 ? -4.289 -12.883 -6.461 1 98.56 85 VAL A N 1
ATOM 621 C CA . VAL A 1 85 ? -4.434 -11.492 -6.051 1 98.56 85 VAL A CA 1
ATOM 622 C C . VAL A 1 85 ? -5.875 -11.227 -5.617 1 98.56 85 VAL A C 1
ATOM 624 O O . VAL A 1 85 ? -6.816 -11.523 -6.355 1 98.56 85 VAL A O 1
ATOM 627 N N . LEU A 1 86 ? -6.066 -10.789 -4.414 1 98.81 86 LEU A N 1
ATOM 628 C CA . LEU A 1 86 ? -7.363 -10.328 -3.93 1 98.81 86 LEU A CA 1
ATOM 629 C C . LEU A 1 86 ? -7.398 -8.812 -3.836 1 98.81 86 LEU A C 1
ATOM 631 O O . LEU A 1 86 ? -6.672 -8.219 -3.033 1 98.81 86 LEU A O 1
ATOM 635 N N . LEU A 1 87 ? -8.164 -8.203 -4.707 1 98.94 87 LEU A N 1
ATOM 636 C CA . LEU A 1 87 ? -8.398 -6.766 -4.625 1 98.94 87 LEU A CA 1
ATOM 637 C C . LEU A 1 87 ? -9.609 -6.465 -3.746 1 98.94 87 LEU A C 1
ATOM 639 O O . LEU A 1 87 ? -10.727 -6.895 -4.051 1 98.94 87 LEU A O 1
ATOM 643 N N . ILE A 1 88 ? -9.367 -5.746 -2.654 1 98.94 88 ILE A N 1
ATOM 644 C CA . ILE A 1 88 ? -10.406 -5.555 -1.643 1 98.94 88 ILE A CA 1
ATOM 645 C C . ILE A 1 88 ? -10.672 -4.066 -1.451 1 98.94 88 ILE A C 1
ATOM 647 O O . ILE A 1 88 ? -9.875 -3.359 -0.829 1 98.94 88 ILE A O 1
ATOM 651 N N . LYS A 1 89 ? -11.758 -3.582 -1.953 1 98.94 89 LYS A N 1
ATOM 652 C CA . LYS A 1 89 ? -12.234 -2.229 -1.678 1 98.94 89 LYS A CA 1
ATOM 653 C C . LYS A 1 89 ? -13.086 -2.193 -0.411 1 98.94 89 LYS A C 1
ATOM 655 O O . LYS A 1 89 ? -13.266 -3.215 0.254 1 98.94 89 LYS A O 1
ATOM 660 N N . HIS A 1 90 ? -13.547 -1.014 -0.052 1 98.88 90 HIS A N 1
ATOM 661 C CA . HIS A 1 90 ? -14.289 -0.958 1.203 1 98.88 90 HIS A CA 1
ATOM 662 C C . HIS A 1 90 ? -15.414 0.071 1.135 1 98.88 90 HIS A C 1
ATOM 664 O O . HIS A 1 90 ? -15.359 1.003 0.329 1 98.88 90 HIS A O 1
ATOM 670 N N . THR A 1 91 ? -16.375 -0.133 1.96 1 98.69 91 THR A N 1
ATOM 671 C CA . THR A 1 91 ? -17.469 0.824 2.062 1 98.69 91 THR A CA 1
ATOM 672 C C . THR A 1 91 ? -16.984 2.127 2.697 1 98.69 91 THR A C 1
ATOM 674 O O . THR A 1 91 ? -15.977 2.146 3.398 1 98.69 91 THR A O 1
ATOM 677 N N . ARG A 1 92 ? -17.656 3.268 2.404 1 97.88 92 ARG A N 1
ATOM 678 C CA . ARG A 1 92 ? -17.391 4.594 2.949 1 97.88 92 ARG A CA 1
ATOM 679 C C . ARG A 1 92 ? -15.961 5.027 2.633 1 97.88 92 ARG A C 1
ATOM 681 O O . ARG A 1 92 ? -15.305 5.672 3.453 1 97.88 92 ARG A O 1
ATOM 688 N N . CYS A 1 93 ? -15.477 4.59 1.517 1 98.31 93 CYS A N 1
ATOM 689 C CA . CYS A 1 93 ? -14.188 5.074 1.029 1 98.31 93 CYS A CA 1
ATOM 690 C C . CYS A 1 93 ? -14.242 6.566 0.732 1 98.31 93 CYS A C 1
ATOM 692 O O . CYS A 1 93 ? -15.234 7.059 0.186 1 98.31 93 CYS A O 1
ATOM 694 N N . GLY A 1 94 ? -13.203 7.246 1.092 1 96.81 94 GLY A N 1
ATOM 695 C CA . GLY A 1 94 ? -13.156 8.688 0.891 1 96.81 94 GLY A CA 1
ATOM 696 C C . GLY A 1 94 ? -13.211 9.086 -0.572 1 96.81 94 GLY A C 1
ATOM 697 O O . GLY A 1 94 ? -13.508 10.234 -0.896 1 96.81 94 GLY A O 1
ATOM 698 N N . LEU A 1 95 ? -12.914 8.164 -1.462 1 97.94 95 LEU A N 1
ATOM 699 C CA . LEU A 1 95 ? -12.906 8.461 -2.891 1 97.94 95 LEU A CA 1
ATOM 700 C C . LEU A 1 95 ? -14.258 8.141 -3.523 1 97.94 95 LEU A C 1
ATOM 702 O O . LEU A 1 95 ? -14.5 8.484 -4.68 1 97.94 95 LEU A O 1
ATOM 706 N N . LEU A 1 96 ? -15.086 7.43 -2.799 1 97.94 96 LEU A N 1
ATOM 707 C CA . LEU A 1 96 ? -16.406 7.055 -3.318 1 97.94 96 LEU A CA 1
ATOM 708 C C . LEU A 1 96 ? -17.328 8.266 -3.379 1 97.94 96 LEU A C 1
ATOM 710 O O . LEU A 1 96 ? -17.594 8.906 -2.357 1 97.94 96 LEU A O 1
ATOM 714 N N . GLY A 1 97 ? -17.766 8.586 -4.582 1 96.75 97 GLY A N 1
ATOM 715 C CA . GLY A 1 97 ? -18.766 9.633 -4.75 1 96.75 97 GLY A CA 1
ATOM 716 C C . GLY A 1 97 ? -18.188 11.031 -4.691 1 96.75 97 GLY A C 1
ATOM 717 O O . GLY A 1 97 ? -18.922 12.008 -4.516 1 96.75 97 GLY A O 1
ATOM 718 N N . VAL A 1 98 ? -16.953 11.148 -4.816 1 96.19 98 VAL A N 1
ATOM 719 C CA . VAL A 1 98 ? -16.297 12.453 -4.738 1 96.19 98 VAL A CA 1
ATOM 720 C C . VAL A 1 98 ? -15.844 12.883 -6.129 1 96.19 98 VAL A C 1
ATOM 722 O O . VAL A 1 98 ? -15.062 12.188 -6.781 1 96.19 98 VAL A O 1
ATOM 725 N N . PRO A 1 99 ? -16.359 13.969 -6.578 1 96.69 99 PRO A N 1
ATOM 726 C CA . PRO A 1 99 ? -15.898 14.445 -7.879 1 96.69 99 PRO A CA 1
ATOM 727 C C . PRO A 1 99 ? -14.43 14.852 -7.871 1 96.69 99 PRO A C 1
ATOM 729 O O . PRO A 1 99 ? -13.961 15.469 -6.91 1 96.69 99 PRO A O 1
ATOM 732 N N . GLU A 1 100 ? -13.781 14.547 -8.922 1 96.88 100 GLU A N 1
ATOM 733 C CA . GLU A 1 100 ? -12.359 14.883 -9.023 1 96.88 100 GLU A CA 1
ATOM 734 C C . GLU A 1 100 ? -12.141 16.391 -8.922 1 96.88 100 GLU A C 1
ATOM 736 O O . GLU A 1 100 ? -11.156 16.828 -8.336 1 96.88 100 GLU A O 1
ATOM 741 N N . GLU A 1 101 ? -13.086 17.125 -9.492 1 96.69 101 GLU A N 1
ATOM 742 C CA . GLU A 1 101 ? -12.969 18.578 -9.469 1 96.69 101 GLU A CA 1
ATOM 743 C C . GLU A 1 101 ? -12.977 19.109 -8.039 1 96.69 101 GLU A C 1
ATOM 745 O O . GLU A 1 101 ? -12.312 20.109 -7.734 1 96.69 101 GLU A O 1
ATOM 750 N N . ALA A 1 102 ? -13.742 18.5 -7.227 1 97.31 102 ALA A N 1
ATOM 751 C CA . ALA A 1 102 ? -13.773 18.906 -5.824 1 97.31 102 ALA A CA 1
ATOM 752 C C . ALA A 1 102 ? -12.414 18.688 -5.16 1 97.31 102 ALA A C 1
ATOM 754 O O . ALA A 1 102 ? -11.93 19.531 -4.422 1 97.31 102 ALA A O 1
ATOM 755 N N . VAL A 1 103 ? -11.773 17.594 -5.457 1 97.62 103 VAL A N 1
ATOM 756 C CA . VAL A 1 103 ? -10.461 17.25 -4.906 1 97.62 103 VAL A CA 1
ATOM 757 C C . VAL A 1 103 ? -9.414 18.234 -5.434 1 97.62 103 VAL A C 1
ATOM 759 O O . VAL A 1 103 ? -8.633 18.781 -4.66 1 97.62 103 VAL A O 1
ATOM 762 N N . ARG A 1 104 ? -9.445 18.453 -6.672 1 98.06 104 ARG A N 1
ATOM 763 C CA . ARG A 1 104 ? -8.492 19.375 -7.297 1 98.06 104 ARG A CA 1
ATOM 764 C C . ARG A 1 104 ? -8.672 20.797 -6.777 1 98.06 104 ARG A C 1
ATOM 766 O O . ARG A 1 104 ? -7.699 21.531 -6.637 1 98.06 104 ARG A O 1
ATOM 773 N N . GLY A 1 105 ? -9.93 21.172 -6.535 1 97.88 105 GLY A N 1
ATOM 774 C CA . GLY A 1 105 ? -10.188 22.453 -5.914 1 97.88 105 GLY A CA 1
ATOM 775 C C . GLY A 1 105 ? -9.539 22.609 -4.547 1 97.88 105 GLY A C 1
ATOM 776 O O . GLY A 1 105 ? -8.945 23.641 -4.246 1 97.88 105 GLY A O 1
ATOM 777 N N . ILE A 1 106 ? -9.633 21.594 -3.754 1 97.94 106 ILE A N 1
ATOM 778 C CA . ILE A 1 106 ? -9.008 21.578 -2.436 1 97.94 106 ILE A CA 1
ATOM 779 C C . ILE A 1 106 ? -7.492 21.703 -2.578 1 97.94 106 ILE A C 1
ATOM 781 O O . ILE A 1 106 ? -6.859 22.469 -1.848 1 97.94 106 ILE A O 1
ATOM 785 N N . MET A 1 107 ? -6.941 20.984 -3.523 1 98.12 107 MET A N 1
ATOM 786 C CA . MET A 1 107 ? -5.5 21.016 -3.742 1 98.12 107 MET A CA 1
ATOM 787 C C . MET A 1 107 ? -5.039 22.406 -4.164 1 98.12 107 MET A C 1
ATOM 789 O O . MET A 1 107 ? -4.035 22.906 -3.662 1 98.12 107 MET A O 1
ATOM 793 N N . LYS A 1 108 ? -5.812 23.031 -5.051 1 98.19 108 LYS A N 1
ATOM 794 C CA . LYS A 1 108 ? -5.473 24.375 -5.492 1 98.19 108 LYS A CA 1
ATOM 795 C C . LYS A 1 108 ? -5.531 25.375 -4.336 1 98.19 108 LYS A C 1
ATOM 797 O O . LYS A 1 108 ? -4.648 26.219 -4.191 1 98.19 108 LYS A O 1
ATOM 802 N N . LYS A 1 109 ? -6.562 25.234 -3.588 1 98 109 LYS A N 1
ATOM 803 C CA . L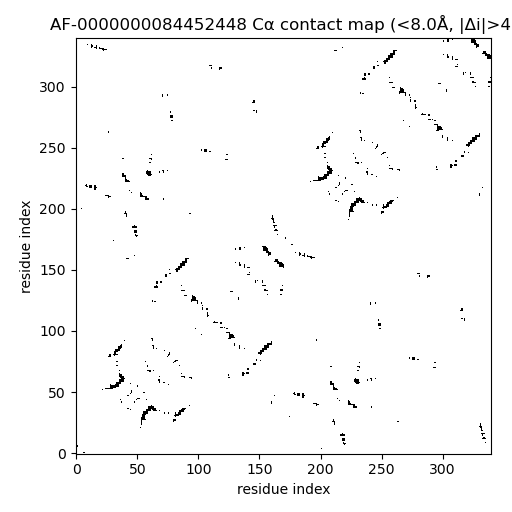YS A 1 109 ? -6.707 26.109 -2.424 1 98 109 LYS A CA 1
ATOM 804 C C . LYS A 1 109 ? -5.527 25.938 -1.469 1 98 109 LYS A C 1
ATOM 806 O O . LYS A 1 109 ? -4.953 26.938 -1.01 1 98 109 LYS A O 1
ATOM 811 N N . ASN A 1 110 ? -5.156 24.719 -1.176 1 97.56 110 ASN A N 1
ATOM 812 C CA . ASN A 1 110 ? -4.062 24.438 -0.25 1 97.56 110 ASN A CA 1
ATOM 813 C C . ASN A 1 110 ? -2.729 24.953 -0.786 1 97.56 110 ASN A C 1
ATOM 815 O O . ASN A 1 110 ? -1.855 25.344 -0.014 1 97.56 110 ASN A O 1
ATOM 819 N N . LEU A 1 111 ? -2.602 24.922 -2.084 1 97.38 111 LEU A N 1
ATOM 820 C CA . LEU A 1 111 ? -1.352 25.328 -2.717 1 97.38 111 LEU A CA 1
ATOM 821 C C . LEU A 1 111 ? -1.33 26.844 -2.955 1 97.38 111 LEU A C 1
ATOM 823 O O . LEU A 1 111 ? -0.281 27.406 -3.268 1 97.38 111 LEU A O 1
ATOM 827 N N . GLY A 1 112 ? -2.471 27.453 -2.814 1 97.31 112 GLY A N 1
A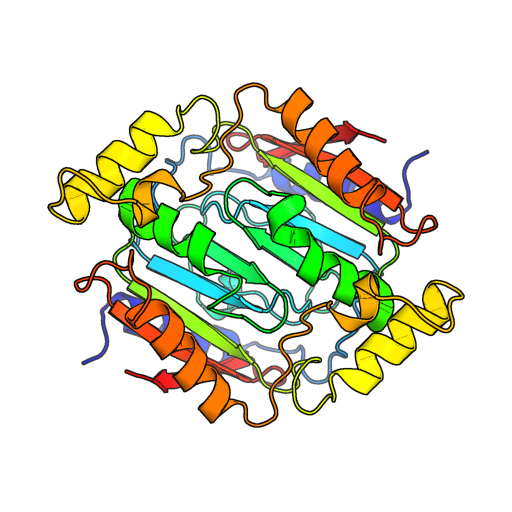TOM 828 C CA . GLY A 1 112 ? -2.586 28.891 -3.02 1 97.31 112 GLY A CA 1
ATOM 829 C C . GLY A 1 112 ? -2.518 29.281 -4.48 1 97.31 112 GLY A C 1
ATOM 830 O O . GLY A 1 112 ? -1.935 30.312 -4.816 1 97.31 112 GLY A O 1
ATOM 831 N N . VAL A 1 113 ? -3.053 28.422 -5.34 1 96.5 113 VAL A N 1
ATOM 832 C CA . VAL A 1 113 ? -3.012 28.719 -6.77 1 96.5 113 VAL A CA 1
ATOM 833 C C . VAL A 1 113 ? -4.426 28.672 -7.344 1 96.5 113 VAL A C 1
ATOM 835 O O . VAL A 1 113 ? -5.273 27.922 -6.871 1 96.5 113 VAL A O 1
ATOM 838 N N . GLU A 1 114 ? -4.645 29.453 -8.281 1 94.88 114 GLU A N 1
ATOM 839 C CA . GLU A 1 114 ? -5.922 29.453 -8.984 1 94.88 114 GLU A CA 1
ATOM 840 C C . GLU A 1 114 ? -5.895 28.5 -10.18 1 94.88 114 GLU A C 1
ATOM 842 O O . GLU A 1 114 ? -6.887 27.828 -10.469 1 94.88 114 GLU A O 1
ATOM 847 N N . GLU A 1 115 ? -4.793 28.578 -10.836 1 94.19 115 GLU A N 1
ATOM 848 C CA . GLU A 1 115 ? -4.578 27.719 -12 1 94.19 115 GLU A CA 1
ATOM 849 C C . GLU A 1 115 ? -3.281 26.922 -11.859 1 94.19 115 GLU A C 1
ATOM 851 O O . GLU A 1 115 ? -2.271 27.453 -11.383 1 94.19 115 GLU A O 1
ATOM 856 N N . SER A 1 116 ? -3.402 25.656 -12.109 1 95.69 116 SER A N 1
ATOM 857 C CA . SER A 1 116 ? -2.238 24.781 -12.086 1 95.69 116 SER A CA 1
ATOM 858 C C . SER A 1 116 ? -2.436 23.578 -13 1 95.69 116 SER A C 1
ATOM 860 O O . SER A 1 116 ? -3.334 22.766 -12.781 1 95.69 116 SER A O 1
ATOM 862 N N . LYS A 1 117 ? -1.621 23.5 -13.961 1 96.56 117 LYS A N 1
ATOM 863 C CA . LYS A 1 117 ? -1.678 22.359 -14.875 1 96.56 117 LYS A CA 1
ATOM 864 C C . LYS A 1 117 ? -1.403 21.047 -14.141 1 96.56 117 LYS A C 1
ATOM 866 O O . LYS A 1 117 ? -1.999 20.016 -14.453 1 96.56 117 LYS A O 1
ATOM 871 N N . ASP A 1 118 ? -0.464 21.094 -13.227 1 96.88 118 ASP A N 1
ATOM 872 C CA . ASP A 1 118 ? -0.128 19.906 -12.445 1 96.88 118 ASP A CA 1
ATOM 873 C C . ASP A 1 118 ? -1.345 19.391 -11.68 1 96.88 118 ASP A C 1
ATOM 875 O O . ASP A 1 118 ? -1.609 18.188 -11.656 1 96.88 118 ASP A O 1
ATOM 879 N N . VAL A 1 119 ? -2.041 20.281 -11.047 1 97.75 119 VAL A N 1
ATOM 880 C CA . VAL A 1 119 ? -3.227 19.891 -10.289 1 97.75 119 VAL A CA 1
ATOM 881 C C . VAL A 1 119 ? -4.305 19.375 -11.25 1 97.75 119 VAL A C 1
ATOM 883 O O . VAL A 1 119 ? -4.965 18.375 -10.969 1 97.75 119 VAL A O 1
ATOM 886 N N . ASP A 1 120 ? -4.434 20.078 -12.359 1 97.25 120 ASP A N 1
ATOM 887 C CA . ASP A 1 120 ? -5.465 19.719 -13.328 1 97.25 120 ASP A CA 1
ATOM 888 C C . ASP A 1 120 ? -5.207 18.328 -13.898 1 97.25 120 ASP A C 1
ATOM 890 O O . ASP A 1 120 ? -6.148 17.609 -14.258 1 97.25 120 ASP A O 1
ATOM 894 N N . ASN A 1 121 ? -4 17.969 -13.945 1 96.19 121 ASN A N 1
ATOM 895 C CA . ASN A 1 121 ? -3.625 16.688 -14.523 1 96.19 121 ASN A CA 1
ATOM 896 C C . ASN A 1 121 ? -3.498 15.602 -13.453 1 96.19 121 ASN A C 1
ATOM 898 O O . ASN A 1 121 ? -3.188 14.453 -13.766 1 96.19 121 ASN A O 1
ATOM 902 N N . PHE A 1 122 ? -3.668 15.945 -12.203 1 97.12 122 PHE A N 1
ATOM 903 C CA . PHE A 1 122 ? -3.566 14.992 -11.109 1 97.12 122 PHE A CA 1
ATOM 904 C C . PHE A 1 122 ? -4.707 13.984 -11.156 1 97.12 122 PHE A C 1
ATOM 906 O O . PHE A 1 122 ? -5.879 14.367 -11.133 1 97.12 122 PHE A O 1
ATOM 913 N N . ASP A 1 123 ? -4.352 12.688 -11.281 1 95.81 123 ASP A N 1
ATOM 914 C CA . ASP A 1 123 ? -5.355 11.625 -11.336 1 95.81 123 ASP A CA 1
ATOM 915 C C . ASP A 1 123 ? -5.805 11.219 -9.93 1 95.81 123 ASP A C 1
ATOM 917 O O . ASP A 1 123 ? -5.156 10.398 -9.281 1 95.81 123 ASP A O 1
ATOM 921 N N . VAL A 1 124 ? -6.98 11.648 -9.586 1 97.38 124 VAL A N 1
ATOM 922 C CA . VAL A 1 124 ? -7.512 11.344 -8.258 1 97.38 124 VAL A CA 1
ATOM 923 C C . VAL A 1 124 ? -7.992 9.898 -8.211 1 97.38 124 VAL A C 1
ATOM 925 O O . VAL A 1 124 ? -7.797 9.203 -7.211 1 97.38 124 VAL A O 1
ATOM 928 N N . LEU A 1 125 ? -8.516 9.367 -9.289 1 97.56 125 LEU A N 1
ATOM 929 C CA . LEU A 1 125 ? -9.039 8.023 -9.461 1 97.56 125 LEU A CA 1
ATOM 930 C C . LEU A 1 125 ? -10.227 7.777 -8.547 1 97.56 125 LEU A C 1
ATOM 932 O O . LEU A 1 125 ? -10.258 6.793 -7.801 1 97.56 125 LEU A O 1
ATOM 936 N N . THR A 1 126 ? -11.141 8.758 -8.57 1 97.56 126 THR A N 1
ATOM 937 C CA . THR A 1 126 ? -12.383 8.617 -7.816 1 97.56 126 THR A CA 1
ATOM 938 C C . THR A 1 126 ? -13.312 7.613 -8.492 1 97.56 126 THR A C 1
ATOM 940 O O . THR A 1 126 ? -13.047 7.168 -9.609 1 97.56 126 THR A O 1
ATOM 943 N N . PHE A 1 127 ? -14.305 7.156 -7.789 1 98 127 PHE A N 1
ATOM 944 C CA . PHE A 1 127 ? -15.297 6.25 -8.344 1 98 127 PHE A CA 1
ATOM 945 C C . PHE A 1 127 ? -16.656 6.477 -7.688 1 98 127 PHE A C 1
ATOM 947 O O . PHE A 1 127 ? -16.734 7.043 -6.594 1 98 127 PHE A O 1
ATOM 954 N N . PHE A 1 128 ? -17.75 6.004 -8.328 1 98 128 PHE A N 1
ATOM 955 C CA . PHE A 1 128 ? -19.094 6.402 -7.895 1 98 128 PHE A CA 1
ATOM 956 C C . PHE A 1 128 ? -19.953 5.176 -7.621 1 98 128 PHE A C 1
ATOM 958 O O . PHE A 1 128 ? -21.047 5.297 -7.062 1 98 128 PHE A O 1
ATOM 965 N N . ASP A 1 129 ? -19.516 4.027 -8.031 1 98.62 129 ASP A N 1
ATOM 966 C CA . ASP A 1 129 ? -20.125 2.738 -7.75 1 98.62 129 ASP A CA 1
ATOM 967 C C . ASP A 1 129 ? -19.094 1.729 -7.25 1 98.62 129 ASP A C 1
ATOM 969 O O . ASP A 1 129 ? -18.234 1.292 -8.016 1 98.62 129 ASP A O 1
ATOM 973 N N . LEU A 1 130 ? -19.281 1.389 -6.051 1 98.62 130 LEU A N 1
ATOM 974 C CA . LEU A 1 130 ? -18.266 0.597 -5.367 1 98.62 130 LEU A CA 1
ATOM 975 C C . LEU A 1 130 ? -18.094 -0.763 -6.035 1 98.62 130 LEU A C 1
ATOM 977 O O . LEU A 1 130 ? -16.969 -1.163 -6.355 1 98.62 130 LEU A O 1
ATOM 981 N N . GLU A 1 131 ? -19.156 -1.505 -6.277 1 98.69 131 GLU A N 1
ATOM 982 C CA . GLU A 1 131 ? -19.078 -2.824 -6.898 1 98.69 131 GLU A CA 1
ATOM 983 C C . GLU A 1 131 ? -18.562 -2.727 -8.336 1 98.69 131 GLU A C 1
ATOM 985 O O . GLU A 1 131 ? -17.734 -3.531 -8.758 1 98.69 131 GLU A O 1
ATOM 990 N N . LYS A 1 132 ? -19.094 -1.757 -9.047 1 98.62 132 LYS A N 1
ATOM 991 C CA . LYS A 1 132 ? -18.641 -1.565 -10.422 1 98.62 132 LYS A CA 1
ATOM 992 C C . LYS A 1 132 ? -17.141 -1.254 -10.469 1 98.62 132 LYS A C 1
ATOM 994 O O . LYS A 1 132 ? -16.422 -1.807 -11.297 1 98.62 132 LYS A O 1
ATOM 999 N N . SER A 1 133 ? -16.719 -0.342 -9.609 1 98.56 133 SER A N 1
ATOM 1000 C CA . SER A 1 133 ? -15.297 -0 -9.547 1 98.56 133 SER A CA 1
ATOM 1001 C C . SER A 1 133 ? -14.445 -1.223 -9.219 1 98.56 133 SER A C 1
ATOM 1003 O O . SER A 1 133 ? -13.367 -1.404 -9.789 1 98.56 133 SER A O 1
ATOM 1005 N N . THR A 1 134 ? -14.906 -2.031 -8.289 1 98.81 134 THR A N 1
ATOM 1006 C CA . THR A 1 134 ? -14.188 -3.25 -7.93 1 98.81 134 THR A CA 1
ATOM 1007 C C . THR A 1 134 ? -14.008 -4.152 -9.148 1 98.81 134 THR A C 1
ATOM 1009 O O . THR A 1 134 ? -12.914 -4.645 -9.406 1 98.81 134 THR A O 1
ATOM 1012 N N . ARG A 1 135 ? -15.031 -4.352 -9.891 1 98.62 135 ARG A N 1
ATOM 1013 C CA . ARG A 1 135 ? -14.977 -5.168 -11.102 1 98.62 135 ARG A CA 1
ATOM 1014 C C . ARG A 1 135 ? -14.008 -4.574 -12.117 1 98.62 135 ARG A C 1
ATOM 1016 O O . ARG A 1 135 ? -13.203 -5.297 -12.711 1 98.62 135 ARG A O 1
ATOM 1023 N N . GLU A 1 136 ? -14.102 -3.287 -12.305 1 98.31 136 GLU A N 1
ATOM 1024 C CA . GLU A 1 136 ? -13.266 -2.605 -13.289 1 98.31 136 GLU A CA 1
ATOM 1025 C C . GLU A 1 136 ? -11.789 -2.695 -12.922 1 98.31 136 GLU A C 1
ATOM 1027 O O . GLU A 1 136 ? -10.938 -2.895 -13.789 1 98.31 136 GLU A O 1
ATOM 1032 N N . GLU A 1 137 ? -11.523 -2.496 -11.664 1 98.12 137 GLU A N 1
ATOM 1033 C CA . GLU A 1 137 ? -10.133 -2.535 -11.211 1 98.12 137 GLU A CA 1
ATOM 1034 C C . GLU A 1 137 ? -9.555 -3.943 -11.32 1 98.12 137 GLU A C 1
ATOM 1036 O O . GLU A 1 137 ? -8.375 -4.109 -11.625 1 98.12 137 GLU A O 1
ATOM 1041 N N . VAL A 1 138 ? -10.367 -4.938 -11.023 1 98.5 138 VAL A N 1
ATOM 1042 C CA . VAL A 1 138 ? -9.961 -6.32 -11.25 1 98.5 138 VAL A CA 1
ATOM 1043 C C . VAL A 1 138 ? -9.648 -6.539 -12.727 1 98.5 138 VAL A C 1
ATOM 1045 O O . VAL A 1 138 ? -8.617 -7.113 -13.07 1 98.5 138 VAL A O 1
ATOM 1048 N N . GLU A 1 139 ? -10.516 -6.09 -13.578 1 97.94 139 GLU A N 1
ATOM 1049 C CA . GLU A 1 139 ? -10.336 -6.258 -15.016 1 97.94 139 GLU A CA 1
ATOM 1050 C C . GLU A 1 139 ? -9.094 -5.523 -15.508 1 97.94 139 GLU A C 1
ATOM 1052 O O . GLU A 1 139 ? -8.414 -5.984 -16.422 1 97.94 139 GLU A O 1
ATOM 1057 N N . HIS A 1 140 ? -8.828 -4.383 -14.898 1 97.44 140 HIS A N 1
ATOM 1058 C CA . HIS A 1 140 ? -7.617 -3.648 -15.25 1 97.44 140 HIS A CA 1
ATOM 1059 C C . HIS A 1 140 ? -6.371 -4.496 -15.016 1 97.44 140 HIS A C 1
ATOM 1061 O O . HIS A 1 140 ? -5.465 -4.512 -15.852 1 97.44 140 HIS A O 1
ATOM 1067 N N . LEU A 1 141 ? -6.324 -5.172 -13.93 1 98 141 LEU A N 1
ATOM 1068 C CA . LEU A 1 141 ? -5.184 -6.027 -13.625 1 98 141 LEU A CA 1
ATOM 1069 C C . LEU A 1 141 ? -5.129 -7.219 -14.57 1 98 141 LEU A C 1
ATOM 1071 O O . LEU A 1 141 ? -4.086 -7.5 -15.164 1 98 141 LEU A O 1
ATOM 1075 N N . ARG A 1 142 ? -6.281 -7.855 -14.789 1 97.62 142 ARG A N 1
ATOM 1076 C CA . ARG A 1 142 ? -6.355 -9.047 -15.633 1 97.62 142 ARG A CA 1
ATOM 1077 C C . ARG A 1 142 ? -5.938 -8.734 -17.062 1 97.62 142 ARG A C 1
ATOM 1079 O O . ARG A 1 142 ? -5.355 -9.578 -17.75 1 97.62 142 ARG A O 1
ATOM 1086 N N . ASN A 1 143 ? -6.18 -7.531 -17.453 1 97.19 143 ASN A N 1
ATOM 1087 C CA . ASN A 1 143 ? -5.957 -7.172 -18.844 1 97.19 143 ASN A CA 1
ATOM 1088 C C . ASN A 1 143 ? -4.629 -6.445 -19.031 1 97.19 143 ASN A C 1
ATOM 1090 O O . ASN A 1 143 ? -4.305 -6.004 -20.141 1 97.19 143 ASN A O 1
ATOM 1094 N N . HIS A 1 144 ? -3.943 -6.223 -18 1 97.06 144 HIS A N 1
ATOM 1095 C CA . HIS A 1 144 ? -2.641 -5.582 -18.125 1 97.06 144 HIS A CA 1
ATOM 1096 C C . HIS A 1 144 ? -1.729 -6.367 -19.078 1 97.06 144 HIS A C 1
ATOM 1098 O O . HIS A 1 144 ? -1.694 -7.598 -19.016 1 97.06 144 HIS A O 1
ATOM 1104 N N . PRO A 1 145 ? -0.922 -5.707 -19.875 1 95.94 145 PRO A N 1
ATOM 1105 C CA . PRO A 1 145 ? -0.106 -6.387 -20.891 1 95.94 145 PRO A CA 1
ATOM 1106 C C . PRO A 1 145 ? 0.936 -7.316 -20.281 1 95.94 145 PRO A C 1
ATOM 1108 O O . PRO A 1 145 ? 1.333 -8.305 -20.906 1 95.94 145 PRO A O 1
ATOM 1111 N N . LEU A 1 146 ? 1.294 -7.027 -19.125 1 97.81 146 LEU A N 1
ATOM 1112 C CA . LEU A 1 146 ? 2.352 -7.812 -18.5 1 97.81 146 LEU A CA 1
ATOM 1113 C C . LEU A 1 146 ? 1.773 -8.805 -17.484 1 97.81 146 LEU A C 1
ATOM 1115 O O . LEU A 1 146 ? 2.518 -9.445 -16.75 1 97.81 146 LEU A O 1
ATOM 1119 N N . TRP A 1 147 ? 0.49 -8.859 -17.422 1 97.75 147 TRP A N 1
ATOM 1120 C CA . TRP A 1 147 ? -0.15 -9.758 -16.469 1 97.75 147 TRP A CA 1
ATOM 1121 C C . TRP A 1 147 ? -0.05 -11.203 -16.938 1 97.75 147 TRP A C 1
ATOM 1123 O O . TRP A 1 147 ? -0.197 -11.492 -18.125 1 97.75 147 TRP A O 1
ATOM 1133 N N . LEU A 1 148 ? 0.263 -12.117 -16.016 1 97.12 148 LEU A N 1
ATOM 1134 C CA . LEU A 1 148 ? 0.259 -13.547 -16.297 1 97.12 148 LEU A CA 1
ATOM 1135 C C . LEU A 1 148 ? -1.151 -14.117 -16.188 1 97.12 148 LEU A C 1
ATOM 1137 O O . LEU A 1 148 ? -1.781 -14.039 -15.133 1 97.12 148 LEU A O 1
ATOM 1141 N N . SER A 1 149 ? -1.599 -14.789 -17.172 1 95.31 149 SER A N 1
ATOM 1142 C CA . SER A 1 149 ? -2.977 -15.266 -17.266 1 95.31 149 SER A CA 1
ATOM 1143 C C . SER A 1 149 ? -3.275 -16.312 -16.188 1 95.31 149 SER A C 1
ATOM 1145 O O . SER A 1 149 ? -4.43 -16.484 -15.789 1 95.31 149 SER A O 1
ATOM 1147 N N . LYS A 1 150 ? -2.281 -16.953 -15.742 1 96 150 LYS A N 1
ATOM 1148 C CA . LYS A 1 150 ? -2.467 -18.031 -14.766 1 96 150 LYS A CA 1
ATOM 1149 C C . LYS A 1 150 ? -2.764 -17.469 -13.383 1 96 150 LYS A C 1
ATOM 1151 O O . LYS A 1 150 ? -3.211 -18.188 -12.492 1 96 150 LYS A O 1
ATOM 1156 N N . ILE A 1 151 ? -2.451 -16.188 -13.195 1 97.06 151 ILE A N 1
ATOM 1157 C CA . ILE A 1 151 ? -2.68 -15.57 -11.898 1 97.06 151 ILE A CA 1
ATOM 1158 C C . ILE A 1 151 ? -4.172 -15.312 -11.703 1 97.06 151 ILE A C 1
ATOM 1160 O O . ILE A 1 151 ? -4.801 -14.633 -12.516 1 97.06 151 ILE A O 1
ATOM 1164 N N . LYS A 1 152 ? -4.699 -15.805 -10.625 1 97.19 152 LYS A N 1
ATOM 1165 C CA . LYS A 1 152 ? -6.102 -15.562 -10.289 1 97.19 152 LYS A CA 1
ATOM 1166 C C . LYS A 1 152 ? -6.273 -14.195 -9.625 1 97.19 152 LYS A C 1
ATOM 1168 O O . LYS A 1 152 ? -5.551 -13.859 -8.695 1 97.19 152 LYS A O 1
ATOM 1173 N N . VAL A 1 153 ? -7.191 -13.414 -10.141 1 98.19 153 VAL A N 1
ATOM 1174 C CA . VAL A 1 153 ? -7.523 -12.125 -9.547 1 98.19 153 VAL A CA 1
ATOM 1175 C C . VAL A 1 153 ? -9 -12.094 -9.164 1 98.19 153 VAL A C 1
ATOM 1177 O O . VAL A 1 153 ? -9.875 -12.328 -10.008 1 98.19 153 VAL A O 1
ATOM 1180 N N . THR A 1 154 ? -9.273 -11.852 -7.918 1 98.62 154 THR A N 1
ATOM 1181 C CA . THR A 1 154 ? -10.641 -11.742 -7.438 1 98.62 154 THR A CA 1
ATOM 1182 C C . THR A 1 154 ? -10.883 -10.367 -6.805 1 98.62 154 THR A C 1
ATOM 1184 O O . THR A 1 154 ? -9.93 -9.648 -6.492 1 98.62 154 THR A O 1
ATOM 1187 N N . GLY A 1 155 ? -12.125 -9.961 -6.75 1 98.75 155 GLY A N 1
ATOM 1188 C CA . GLY A 1 155 ? -12.531 -8.68 -6.191 1 98.75 155 GLY A CA 1
ATOM 1189 C C . GLY A 1 155 ? -13.445 -8.82 -4.984 1 98.75 155 GLY A C 1
ATOM 1190 O O . GLY A 1 155 ? -14.328 -9.68 -4.961 1 98.75 155 GLY A O 1
ATOM 1191 N N . TRP A 1 156 ? -13.18 -8.023 -4.027 1 98.88 156 TRP A N 1
ATOM 1192 C CA . TRP A 1 156 ? -13.891 -8.102 -2.758 1 98.88 156 TRP A CA 1
ATOM 1193 C C . TRP A 1 156 ? -14.227 -6.703 -2.238 1 98.88 156 TRP A C 1
ATOM 1195 O O . TRP A 1 156 ? -13.617 -5.715 -2.664 1 98.88 156 TRP A O 1
ATOM 1205 N N . ILE A 1 157 ? -15.203 -6.68 -1.329 1 98.88 157 ILE A N 1
ATOM 1206 C CA . ILE A 1 157 ? -15.531 -5.457 -0.604 1 98.88 157 ILE A CA 1
ATOM 1207 C C . ILE A 1 157 ? -15.594 -5.746 0.894 1 98.88 157 ILE A C 1
ATOM 1209 O O . ILE A 1 157 ? -16.234 -6.707 1.321 1 98.88 157 ILE A O 1
ATOM 1213 N N . GLN A 1 158 ? -14.867 -4.969 1.641 1 98.88 158 GLN A N 1
ATOM 1214 C CA . GLN A 1 158 ? -14.977 -5.027 3.094 1 98.88 158 GLN A CA 1
ATOM 1215 C C . GLN A 1 158 ? -15.875 -3.918 3.623 1 98.88 158 GLN A C 1
ATOM 1217 O O . GLN A 1 158 ? -15.758 -2.762 3.211 1 98.88 158 GLN A O 1
ATOM 1222 N N . ASP A 1 159 ? -16.797 -4.254 4.492 1 98.75 159 ASP A N 1
ATOM 1223 C CA . ASP A 1 159 ? -17.625 -3.266 5.172 1 98.75 159 ASP A CA 1
ATOM 1224 C C . ASP A 1 159 ? -16.875 -2.59 6.305 1 98.75 159 ASP A C 1
ATOM 1226 O O . ASP A 1 159 ? -16.422 -3.254 7.246 1 98.75 159 ASP A O 1
ATOM 1230 N N . THR A 1 160 ? -16.734 -1.316 6.219 1 97.69 160 THR A N 1
ATOM 1231 C CA . THR A 1 160 ? -15.898 -0.583 7.168 1 97.69 160 THR A CA 1
ATOM 1232 C C . THR A 1 160 ? -16.531 -0.581 8.555 1 97.69 160 THR A C 1
ATOM 1234 O O . THR A 1 160 ? -15.836 -0.548 9.562 1 97.69 160 THR A O 1
ATOM 1237 N N . ASP A 1 161 ? -17.812 -0.655 8.68 1 97.81 161 ASP A N 1
ATOM 1238 C CA . ASP A 1 161 ? -18.5 -0.545 9.961 1 97.81 161 ASP A CA 1
ATOM 1239 C C . ASP A 1 161 ? -18.594 -1.902 10.656 1 97.81 161 ASP A C 1
ATOM 1241 O O . ASP A 1 161 ? -18.688 -1.972 11.883 1 97.81 161 ASP A O 1
ATOM 1245 N N . THR A 1 162 ? -18.531 -3.021 9.914 1 98 162 THR A N 1
ATOM 1246 C CA . THR A 1 162 ? -18.703 -4.332 10.523 1 98 162 THR A CA 1
ATOM 1247 C C . THR A 1 162 ? -17.438 -5.168 10.398 1 98 162 THR A C 1
ATOM 1249 O O . THR A 1 162 ? -17.266 -6.16 11.109 1 98 162 THR A O 1
ATOM 1252 N N . GLY A 1 163 ? -16.625 -4.824 9.414 1 98.25 163 GLY A N 1
ATOM 1253 C CA . GLY A 1 163 ? -15.43 -5.602 9.125 1 98.25 163 GLY A CA 1
ATOM 1254 C C . GLY A 1 163 ? -15.688 -6.77 8.195 1 98.25 163 GLY A C 1
ATOM 1255 O O . GLY A 1 163 ? -14.758 -7.457 7.781 1 98.25 163 GLY A O 1
ATOM 1256 N N . ALA A 1 164 ? -16.938 -6.934 7.781 1 98.69 164 ALA A N 1
ATOM 1257 C CA . ALA A 1 164 ? -17.328 -8.109 7.008 1 98.69 164 ALA A CA 1
ATOM 1258 C C . ALA A 1 164 ? -16.797 -8.031 5.578 1 98.69 164 ALA A C 1
ATOM 1260 O O . ALA A 1 164 ? -16.797 -6.957 4.973 1 98.69 164 ALA A O 1
ATOM 1261 N N . LEU A 1 165 ? -16.391 -9.133 5.094 1 98.5 165 LEU A N 1
ATOM 1262 C CA . LEU A 1 165 ? -15.828 -9.281 3.754 1 98.5 165 LEU A CA 1
ATOM 1263 C C . LEU A 1 165 ? -16.828 -9.977 2.828 1 98.5 165 LEU A C 1
ATOM 1265 O O . LEU A 1 165 ? -17.453 -10.969 3.213 1 98.5 165 LEU A O 1
ATOM 1269 N N . LYS A 1 166 ? -16.984 -9.445 1.599 1 98.12 166 LYS A N 1
ATOM 1270 C CA . LYS A 1 166 ? -17.875 -10.008 0.591 1 98.12 166 LYS A CA 1
ATOM 1271 C C . LYS A 1 166 ? -17.188 -10.102 -0.767 1 98.12 166 LYS A C 1
ATOM 1273 O O . LYS A 1 166 ? -16.578 -9.133 -1.229 1 98.12 166 LYS A O 1
ATOM 1278 N N . LYS A 1 167 ? -17.312 -11.258 -1.411 1 98.25 167 LYS A N 1
ATOM 1279 C CA . LYS A 1 167 ? -16.75 -11.43 -2.746 1 98.25 167 LYS A CA 1
ATOM 1280 C C . LYS A 1 167 ? -17.672 -10.852 -3.812 1 98.25 167 LYS A C 1
ATOM 1282 O O . LYS A 1 167 ? -18.875 -11.109 -3.805 1 98.25 167 LYS A O 1
ATOM 1287 N N . ILE A 1 168 ? -17.109 -10.094 -4.723 1 97.62 168 ILE A N 1
ATOM 1288 C CA . ILE A 1 168 ? -17.859 -9.414 -5.762 1 97.62 168 ILE A CA 1
ATOM 1289 C C . ILE A 1 168 ? -17.5 -9.992 -7.129 1 97.62 168 ILE A C 1
ATOM 1291 O O . ILE A 1 168 ? -18.344 -10.039 -8.031 1 97.62 168 ILE A O 1
ATOM 1295 N N . VAL A 1 169 ? -16.219 -10.25 -7.285 1 94.38 169 VAL A N 1
ATOM 1296 C CA . VAL A 1 169 ? -15.703 -10.742 -8.555 1 94.38 169 VAL A CA 1
ATOM 1297 C C . VAL A 1 169 ? -15.008 -12.086 -8.344 1 94.38 169 VAL A C 1
ATOM 1299 O O . VAL A 1 169 ? -14.148 -12.211 -7.477 1 94.38 169 VAL A O 1
ATOM 1302 N N . GLU A 1 170 ? -15.375 -13.047 -9.203 1 91.62 170 GLU A N 1
ATOM 1303 C CA . GLU A 1 170 ? -14.742 -14.359 -9.164 1 91.62 170 GLU A CA 1
ATOM 1304 C C . GLU A 1 170 ? -13.547 -14.43 -10.102 1 91.62 170 GLU A C 1
ATOM 1306 O O . GLU A 1 170 ? -13.531 -13.781 -11.156 1 91.62 170 GLU A O 1
ATOM 1311 N N . MET B 1 1 ? -15.016 -21.75 -8.164 1 75.69 1 MET B N 1
ATOM 1312 C CA . MET B 1 1 ? -14.852 -22.375 -6.852 1 75.69 1 MET B CA 1
ATOM 1313 C C . MET B 1 1 ? -13.844 -21.594 -6.012 1 75.69 1 MET B C 1
ATOM 1315 O O . MET B 1 1 ? -12.922 -20.984 -6.547 1 75.69 1 MET B O 1
ATOM 1319 N N . SER B 1 2 ? -14.102 -21.438 -4.75 1 87.19 2 SER B N 1
ATOM 1320 C CA . SER B 1 2 ? -13.227 -20.734 -3.818 1 87.19 2 SER B CA 1
ATOM 1321 C C . SER B 1 2 ? -11.891 -21.469 -3.654 1 87.19 2 SER B C 1
ATOM 1323 O O . SER B 1 2 ? -11.852 -22.703 -3.631 1 87.19 2 SER B O 1
ATOM 1325 N N . THR B 1 3 ? -10.789 -20.766 -3.682 1 93.12 3 THR B N 1
ATOM 1326 C CA . THR B 1 3 ? -9.469 -21.344 -3.414 1 93.12 3 THR B CA 1
ATOM 1327 C C . THR B 1 3 ? -9.312 -21.656 -1.929 1 93.12 3 THR B C 1
ATOM 1329 O O . THR B 1 3 ? -10.07 -21.141 -1.097 1 93.12 3 THR B O 1
ATOM 1332 N N . PRO B 1 4 ? -8.352 -22.516 -1.623 1 94.69 4 PRO B N 1
ATOM 1333 C CA . PRO B 1 4 ? -8.07 -22.766 -0.206 1 94.69 4 PRO B CA 1
ATOM 1334 C C . PRO B 1 4 ? -7.758 -21.484 0.563 1 94.69 4 PRO B C 1
ATOM 1336 O O . PRO B 1 4 ? -8.227 -21.312 1.692 1 94.69 4 PRO B O 1
ATOM 1339 N N . PHE B 1 5 ? -7.02 -20.594 0.012 1 96.06 5 PHE B N 1
ATOM 1340 C CA . PHE B 1 5 ? -6.691 -19.344 0.675 1 96.06 5 PHE B CA 1
ATOM 1341 C C . PHE B 1 5 ? -7.945 -18.516 0.922 1 96.06 5 PHE B C 1
ATOM 1343 O O . PHE B 1 5 ? -8.109 -17.938 1.996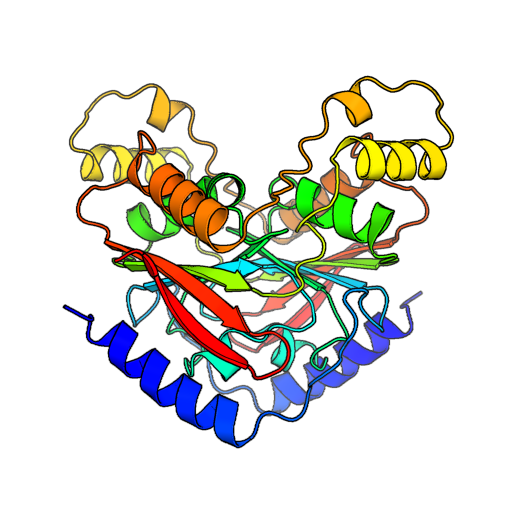 1 96.06 5 PHE B O 1
ATOM 1350 N N . GLU B 1 6 ? -8.828 -18.453 -0.043 1 96.81 6 GLU B N 1
ATOM 1351 C CA . GLU B 1 6 ? -10.078 -17.719 0.119 1 96.81 6 GLU B CA 1
ATOM 1352 C C . GLU B 1 6 ? -10.898 -18.281 1.276 1 96.81 6 GLU B C 1
ATOM 1354 O O . GLU B 1 6 ? -11.484 -17.531 2.053 1 96.81 6 GLU B O 1
ATOM 1359 N N . SER B 1 7 ? -10.914 -19.594 1.328 1 96.94 7 SER B N 1
ATOM 1360 C CA . SER B 1 7 ? -11.641 -20.234 2.424 1 96.94 7 SER B CA 1
ATOM 1361 C C . SER B 1 7 ? -11.039 -19.859 3.773 1 96.94 7 SER B C 1
ATOM 1363 O O . SER B 1 7 ? -11.766 -19.609 4.734 1 96.94 7 SER B O 1
ATOM 1365 N N . GLU B 1 8 ? -9.742 -19.844 3.816 1 97.5 8 GLU B N 1
ATOM 1366 C CA . GLU B 1 8 ? -9.039 -19.484 5.039 1 97.5 8 GLU B CA 1
ATOM 1367 C C . GLU B 1 8 ? -9.359 -18.047 5.461 1 97.5 8 GLU B C 1
ATOM 1369 O O . GLU B 1 8 ? -9.609 -17.781 6.637 1 97.5 8 GLU B O 1
ATOM 1374 N N . ILE B 1 9 ? -9.359 -17.125 4.504 1 97.5 9 ILE B N 1
ATOM 1375 C CA . ILE B 1 9 ? -9.547 -15.727 4.887 1 97.5 9 ILE B CA 1
ATOM 1376 C C . ILE B 1 9 ? -11.008 -15.484 5.262 1 97.5 9 ILE B C 1
ATOM 1378 O O . ILE B 1 9 ? -11.297 -14.648 6.117 1 97.5 9 ILE B O 1
ATOM 1382 N N . LEU B 1 10 ? -11.906 -16.219 4.637 1 98.06 10 LEU B N 1
ATOM 1383 C CA . LEU B 1 10 ? -13.312 -16.078 4.996 1 98.06 10 LEU B CA 1
ATOM 1384 C C . LEU B 1 10 ? -13.562 -16.578 6.414 1 98.06 10 LEU B C 1
ATOM 1386 O O . LEU B 1 10 ? -14.32 -15.961 7.172 1 98.06 10 LEU B O 1
ATOM 1390 N N . ALA B 1 11 ? -12.977 -17.688 6.727 1 98.06 11 ALA B N 1
ATOM 1391 C CA . ALA B 1 11 ? -13.086 -18.203 8.094 1 98.06 11 ALA B CA 1
ATOM 1392 C C . ALA B 1 11 ? -12.484 -17.219 9.094 1 98.06 11 ALA B C 1
ATOM 1394 O O . ALA B 1 11 ? -13.07 -16.969 10.148 1 98.06 11 ALA B O 1
ATOM 1395 N N . ALA B 1 12 ? -11.312 -16.719 8.805 1 98.44 12 ALA B N 1
ATOM 1396 C CA . ALA B 1 12 ? -10.656 -15.734 9.672 1 98.44 12 ALA B CA 1
ATOM 1397 C C . ALA B 1 12 ? -11.484 -14.461 9.789 1 98.44 12 ALA B C 1
ATOM 1399 O O . ALA B 1 12 ? -11.57 -13.875 10.867 1 98.44 12 ALA B O 1
ATOM 1400 N N . ASN B 1 13 ? -12.07 -14.039 8.664 1 98.75 13 ASN B N 1
ATOM 1401 C CA . ASN B 1 13 ? -12.883 -12.836 8.68 1 98.75 13 ASN B CA 1
ATOM 1402 C C . ASN B 1 13 ? -14.125 -13.008 9.562 1 98.75 13 ASN B C 1
ATOM 1404 O O . ASN B 1 13 ? -14.547 -12.062 10.234 1 98.75 13 ASN B O 1
ATOM 1408 N N . ALA B 1 14 ? -14.703 -14.156 9.492 1 98.44 14 ALA B N 1
ATOM 1409 C CA . ALA B 1 14 ? -15.844 -14.422 10.359 1 98.44 14 ALA B CA 1
ATOM 1410 C C . ALA B 1 14 ? -15.484 -14.219 11.828 1 98.44 14 ALA B C 1
ATOM 1412 O O . ALA B 1 14 ? -16.266 -13.641 12.594 1 98.44 14 ALA B O 1
ATOM 1413 N N . LYS B 1 15 ? -14.352 -14.672 12.234 1 98.31 15 LYS B N 1
ATOM 1414 C CA . LYS B 1 15 ? -13.875 -14.469 13.594 1 98.31 15 LYS B CA 1
ATOM 1415 C C . LYS B 1 15 ? -13.617 -12.984 13.875 1 98.31 15 LYS B C 1
ATOM 1417 O O . LYS B 1 15 ? -13.961 -12.484 14.953 1 98.31 15 LYS B O 1
ATOM 1422 N N . TYR B 1 16 ? -12.977 -12.375 12.945 1 98.56 16 TYR B N 1
ATOM 1423 C CA . TYR B 1 16 ? -12.703 -10.945 13.055 1 98.56 16 TYR B CA 1
ATOM 1424 C C . TYR B 1 16 ? -13.992 -10.164 13.258 1 98.56 16 TYR B C 1
ATOM 1426 O O . TYR B 1 16 ? -14.07 -9.305 14.141 1 98.56 16 TYR B O 1
ATOM 1434 N N . VAL B 1 17 ? -14.992 -10.461 12.492 1 98.38 17 VAL B N 1
ATOM 1435 C CA . VAL B 1 17 ? -16.281 -9.773 12.539 1 98.38 17 VAL B CA 1
ATOM 1436 C C . VAL B 1 17 ? -16.938 -9.992 13.898 1 98.38 17 VAL B C 1
ATOM 1438 O O . VAL B 1 17 ? -17.531 -9.07 14.461 1 98.38 17 VAL B O 1
ATOM 1441 N N . SER B 1 18 ? -16.828 -11.133 14.406 1 98 18 SER B N 1
ATOM 1442 C CA . SER B 1 18 ? -17.516 -11.5 15.648 1 98 18 SER B CA 1
ATOM 1443 C C . SER B 1 18 ? -16.969 -10.695 16.828 1 98 18 SER B C 1
ATOM 1445 O O . SER B 1 18 ? -17.625 -10.57 17.859 1 98 18 SER B O 1
ATOM 1447 N N . THR B 1 19 ? -15.789 -10.055 16.703 1 96.62 19 THR B N 1
ATOM 1448 C CA . THR B 1 19 ? -15.188 -9.312 17.797 1 96.62 19 THR B CA 1
ATOM 1449 C C . THR B 1 19 ? -14.93 -7.863 17.391 1 96.62 19 THR B C 1
ATOM 1451 O O . THR B 1 19 ? -14.25 -7.121 18.109 1 96.62 19 THR B O 1
ATOM 1454 N N . TYR B 1 20 ? -15.398 -7.512 16.25 1 96.75 20 TYR B N 1
ATOM 1455 C CA . TYR B 1 20 ? -15.133 -6.188 15.703 1 96.75 20 TYR B CA 1
ATOM 1456 C C . TYR B 1 20 ? -15.875 -5.113 16.484 1 96.75 20 TYR B C 1
ATOM 1458 O O . TYR B 1 20 ? -17.094 -5.211 16.688 1 96.75 20 TYR B O 1
ATOM 1466 N N . THR B 1 21 ? -15.188 -3.996 16.922 1 95.94 21 THR B N 1
ATOM 1467 C CA . THR B 1 21 ? -15.797 -2.986 17.781 1 95.94 21 THR B CA 1
ATOM 1468 C C . THR B 1 21 ? -15.516 -1.583 17.25 1 95.94 21 THR B C 1
ATOM 1470 O O . THR B 1 21 ? -15.602 -0.603 17.984 1 95.94 21 THR B O 1
ATOM 1473 N N . HIS B 1 22 ? -15.18 -1.409 15.992 1 96.06 22 HIS B N 1
ATOM 1474 C CA . HIS B 1 22 ? -14.68 -0.125 15.516 1 96.06 22 HIS B CA 1
ATOM 1475 C C . HIS B 1 22 ? -15.672 0.53 14.562 1 96.06 22 HIS B C 1
ATOM 1477 O O . HIS B 1 22 ? -15.289 1.317 13.695 1 96.06 22 HIS B O 1
ATOM 1483 N N . SER B 1 23 ? -16.938 0.265 14.742 1 95.88 23 SER B N 1
ATOM 1484 C CA . SER B 1 23 ? -17.969 0.897 13.914 1 95.88 23 SER B CA 1
ATOM 1485 C C . SER B 1 23 ? -17.953 2.412 14.094 1 95.88 23 SER B C 1
ATOM 1487 O O . SER B 1 23 ? -17.781 2.91 15.211 1 95.88 23 SER B O 1
ATOM 1489 N N . GLY B 1 24 ? -18.125 3.131 12.961 1 96 24 GLY B N 1
ATOM 1490 C CA . GLY B 1 24 ? -18.375 4.562 13.039 1 96 24 GLY B CA 1
ATOM 1491 C C . GLY B 1 24 ? -17.109 5.395 12.984 1 96 24 GLY B C 1
ATOM 1492 O O . GLY B 1 24 ? -17.156 6.617 13.102 1 96 24 GLY B O 1
ATOM 1493 N N . LEU B 1 25 ? -15.977 4.754 12.789 1 96.5 25 LEU B N 1
ATOM 1494 C CA . LEU B 1 25 ? -14.734 5.508 12.648 1 96.5 25 LEU B CA 1
ATOM 1495 C C . LEU B 1 25 ? -14.789 6.418 11.422 1 96.5 25 LEU B C 1
ATOM 1497 O O . LEU B 1 25 ? -15.344 6.043 10.391 1 96.5 25 LEU B O 1
ATOM 1501 N N . GLU B 1 26 ? -14.164 7.57 11.578 1 95.31 26 GLU B N 1
ATOM 1502 C CA . GLU B 1 26 ? -14.141 8.539 10.484 1 95.31 26 GLU B CA 1
ATOM 1503 C C . GLU B 1 26 ? -12.93 8.305 9.57 1 95.31 26 GLU B C 1
ATOM 1505 O O . GLU B 1 26 ? -11.953 7.684 9.977 1 95.31 26 GLU B O 1
ATOM 1510 N N . CYS B 1 27 ? -12.984 8.867 8.391 1 94.19 27 CYS B N 1
ATOM 1511 C CA . CYS B 1 27 ? -12.023 8.625 7.324 1 94.19 27 CYS B CA 1
ATOM 1512 C C . CYS B 1 27 ? -10.688 9.281 7.637 1 94.19 27 CYS B C 1
ATOM 1514 O O . CYS B 1 27 ? -9.633 8.664 7.469 1 94.19 27 CYS B O 1
ATOM 1516 N N . PRO B 1 28 ? -10.711 10.578 8.156 1 96.69 28 PRO B N 1
ATOM 1517 C CA . PRO B 1 28 ? -9.414 11.203 8.445 1 96.69 28 PRO B CA 1
ATOM 1518 C C . PRO B 1 28 ? -8.664 10.516 9.586 1 96.69 28 PRO B C 1
ATOM 1520 O O . PRO B 1 28 ? -9.273 10.148 10.594 1 96.69 28 PRO B O 1
ATOM 1523 N N . PRO B 1 29 ? -7.387 10.344 9.352 1 97.75 29 PRO B N 1
ATOM 1524 C CA . PRO B 1 29 ? -6.625 9.703 10.43 1 97.75 29 PRO B CA 1
ATOM 1525 C C . PRO B 1 29 ? -6.492 10.578 11.672 1 97.75 29 PRO B C 1
ATOM 1527 O O . PRO B 1 29 ? -6.102 11.742 11.57 1 97.75 29 PRO B O 1
ATOM 1530 N N . LYS B 1 30 ? -6.676 9.969 12.812 1 97.56 30 LYS B N 1
ATOM 1531 C CA . LYS B 1 30 ? -6.727 10.719 14.062 1 97.56 30 LYS B CA 1
ATOM 1532 C C . LYS B 1 30 ? -5.355 11.273 14.43 1 97.56 30 LYS B C 1
ATOM 1534 O O . LYS B 1 30 ? -5.258 12.344 15.039 1 97.56 30 LYS B O 1
ATOM 1539 N N . LYS B 1 31 ? -4.285 10.602 14.062 1 97.69 31 LYS B N 1
ATOM 1540 C CA . LYS B 1 31 ? -2.947 11.047 14.438 1 97.69 31 LYS B CA 1
ATOM 1541 C C . LYS B 1 31 ? -2.35 11.969 13.375 1 97.69 31 LYS B C 1
ATOM 1543 O O . LYS B 1 31 ? -1.188 12.359 13.477 1 97.69 31 LYS B O 1
ATOM 1548 N N . HIS B 1 32 ? -3.059 12.234 12.305 1 97.81 32 HIS B N 1
ATOM 1549 C CA . HIS B 1 32 ? -2.658 13.117 11.219 1 97.81 32 HIS B CA 1
ATOM 1550 C C . HIS B 1 32 ? -1.318 12.695 10.625 1 97.81 32 HIS B C 1
ATOM 1552 O O . HIS B 1 32 ? -0.469 13.539 10.328 1 97.81 32 HIS B O 1
ATOM 1558 N N . ALA B 1 33 ? -1.086 11.359 10.5 1 98.06 33 ALA B N 1
ATOM 1559 C CA . ALA B 1 33 ? 0.17 10.82 9.984 1 98.06 33 ALA B CA 1
ATOM 1560 C C . ALA B 1 33 ? -0.085 9.75 8.93 1 98.06 33 ALA B C 1
ATOM 1562 O O . ALA B 1 33 ? -1.135 9.102 8.938 1 98.06 33 ALA B O 1
ATOM 1563 N N . VAL B 1 34 ? 0.877 9.625 8.055 1 98.19 34 VAL B N 1
ATOM 1564 C CA . VAL B 1 34 ? 0.887 8.602 7.008 1 98.19 34 VAL B CA 1
ATOM 1565 C C . VAL B 1 34 ? 2.186 7.805 7.078 1 98.19 34 VAL B C 1
ATOM 1567 O O . VAL B 1 34 ? 3.27 8.383 7.207 1 98.19 34 VAL B O 1
ATOM 1570 N N . ILE B 1 35 ? 2.012 6.512 7.031 1 98.81 35 ILE B N 1
ATOM 1571 C CA . ILE B 1 35 ? 3.158 5.621 6.883 1 98.81 35 ILE B CA 1
ATOM 1572 C C . ILE B 1 35 ? 3.27 5.164 5.43 1 98.81 35 ILE B C 1
ATOM 1574 O O . ILE B 1 35 ? 2.283 4.723 4.836 1 98.81 35 ILE B O 1
ATOM 1578 N N . ILE B 1 36 ? 4.363 5.34 4.844 1 98.94 36 ILE B N 1
ATOM 1579 C CA . ILE B 1 36 ? 4.723 4.695 3.584 1 98.94 36 ILE B CA 1
ATOM 1580 C C . ILE B 1 36 ? 5.762 3.605 3.842 1 98.94 36 ILE B C 1
ATOM 1582 O O . ILE B 1 36 ? 6.848 3.883 4.352 1 98.94 36 ILE B O 1
ATOM 1586 N N . THR B 1 37 ? 5.418 2.381 3.533 1 98.94 37 THR B N 1
ATOM 1587 C CA . THR B 1 37 ? 6.371 1.294 3.744 1 98.94 37 THR B CA 1
ATOM 1588 C C . THR B 1 37 ? 6.219 0.227 2.664 1 98.94 37 THR B C 1
ATOM 1590 O O . THR B 1 37 ? 5.422 0.383 1.735 1 98.94 37 THR B O 1
ATOM 1593 N N . CYS B 1 38 ? 7.051 -0.778 2.768 1 98.88 38 CYS B N 1
ATOM 1594 C CA . CYS B 1 38 ? 7.086 -1.786 1.713 1 98.88 38 CYS B CA 1
ATOM 1595 C C . CYS B 1 38 ? 5.902 -2.736 1.827 1 98.88 38 CYS B C 1
ATOM 1597 O O . CYS B 1 38 ? 5.395 -2.973 2.924 1 98.88 38 CYS B O 1
ATOM 1599 N N . MET B 1 39 ? 5.484 -3.301 0.761 1 98.88 39 MET B N 1
ATOM 1600 C CA . MET B 1 39 ? 4.434 -4.309 0.663 1 98.88 39 MET B CA 1
ATOM 1601 C C . MET B 1 39 ? 4.906 -5.645 1.23 1 98.88 39 MET B C 1
ATOM 1603 O O . MET B 1 39 ? 4.113 -6.574 1.379 1 98.88 39 MET B O 1
ATOM 1607 N N . ASP B 1 40 ? 6.055 -5.793 1.643 1 98.75 40 ASP B N 1
ATOM 1608 C CA . ASP B 1 40 ? 6.734 -7.016 2.064 1 98.75 40 ASP B CA 1
ATOM 1609 C C . ASP B 1 40 ? 5.926 -7.754 3.127 1 98.75 40 ASP B C 1
ATOM 1611 O O . ASP B 1 40 ? 5.426 -7.141 4.074 1 98.75 40 ASP B O 1
ATOM 1615 N N . CYS B 1 41 ? 5.844 -9.086 2.955 1 98.56 41 CYS B N 1
ATOM 1616 C CA . CYS B 1 41 ? 5.008 -9.906 3.828 1 98.56 41 CYS B CA 1
ATOM 1617 C C . CYS B 1 41 ? 5.633 -10.039 5.211 1 98.56 41 CYS B C 1
ATOM 1619 O O . CYS B 1 41 ? 4.98 -10.492 6.152 1 98.56 41 CYS B O 1
ATOM 1621 N N . ARG B 1 42 ? 6.832 -9.641 5.414 1 98.56 42 ARG B N 1
ATOM 1622 C CA . ARG B 1 42 ? 7.531 -9.766 6.688 1 98.56 42 ARG B CA 1
ATOM 1623 C C . ARG B 1 42 ? 7.316 -8.531 7.555 1 98.56 42 ARG B C 1
ATOM 1625 O O . ARG B 1 42 ? 7.809 -8.461 8.688 1 98.56 42 ARG B O 1
ATOM 1632 N N . LEU B 1 43 ? 6.527 -7.531 7.082 1 98.56 43 LEU B N 1
ATOM 1633 C CA . LEU B 1 43 ? 6.281 -6.289 7.805 1 98.56 43 LEU B CA 1
ATOM 1634 C C . LEU B 1 43 ? 4.84 -6.227 8.305 1 98.56 43 LEU B C 1
ATOM 1636 O O . LEU B 1 43 ? 3.92 -6.664 7.613 1 98.56 43 LEU B O 1
ATOM 1640 N N . ASP B 1 44 ? 4.641 -5.711 9.453 1 98.12 44 ASP B N 1
ATOM 1641 C CA . ASP B 1 44 ? 3.361 -5.395 10.07 1 98.12 44 ASP B CA 1
ATOM 1642 C C . ASP B 1 44 ? 3.391 -4.008 10.711 1 98.12 44 ASP B C 1
ATOM 1644 O O . ASP B 1 44 ? 3.566 -3.881 11.93 1 98.12 44 ASP B O 1
ATOM 1648 N N . PRO B 1 45 ? 3.139 -2.992 9.891 1 98.44 45 PRO B N 1
ATOM 1649 C CA . PRO B 1 45 ? 3.312 -1.625 10.391 1 98.44 45 PRO B CA 1
ATOM 1650 C C . PRO B 1 45 ? 2.465 -1.336 11.625 1 98.44 45 PRO B C 1
ATOM 1652 O O . PRO B 1 45 ? 2.938 -0.692 12.57 1 98.44 45 PRO B O 1
ATOM 1655 N N . LYS B 1 46 ? 1.229 -1.778 11.664 1 98.19 46 LYS B N 1
ATOM 1656 C CA . LYS B 1 46 ? 0.36 -1.51 12.805 1 98.19 46 LYS B CA 1
ATOM 1657 C C . LYS B 1 46 ? 0.985 -2.014 14.102 1 98.19 46 LYS B C 1
ATOM 1659 O O . LYS B 1 46 ? 1.062 -1.278 15.086 1 98.19 46 LYS B O 1
ATOM 1664 N N . SER B 1 47 ? 1.449 -3.244 14.102 1 97.75 47 SER B N 1
ATOM 1665 C CA . SER B 1 47 ? 2.057 -3.818 15.297 1 97.75 47 SER B CA 1
ATOM 1666 C C . SER B 1 47 ? 3.416 -3.191 15.586 1 97.75 47 SER B C 1
ATOM 1668 O O . SER B 1 47 ? 3.738 -2.891 16.734 1 97.75 47 SER B O 1
ATOM 1670 N N . ALA B 1 48 ? 4.23 -3.014 14.562 1 98.44 48 ALA B N 1
ATOM 1671 C CA . ALA B 1 48 ? 5.605 -2.541 14.711 1 98.44 48 ALA B CA 1
ATOM 1672 C C . ALA B 1 48 ? 5.637 -1.109 15.242 1 98.44 48 ALA B C 1
ATOM 1674 O O . ALA B 1 48 ? 6.566 -0.728 15.961 1 98.44 48 ALA B O 1
ATOM 1675 N N . LEU B 1 49 ? 4.586 -0.332 14.852 1 98.5 49 LEU B N 1
ATOM 1676 C CA . LEU B 1 49 ? 4.621 1.089 15.18 1 98.5 49 LEU B CA 1
ATOM 1677 C C . LEU B 1 49 ? 3.568 1.427 16.234 1 98.5 49 LEU B C 1
ATOM 1679 O O . LEU B 1 49 ? 3.523 2.555 16.734 1 98.5 49 LEU B O 1
ATOM 1683 N N . GLY B 1 50 ? 2.699 0.541 16.562 1 97.25 50 GLY B N 1
ATOM 1684 C CA . GLY B 1 50 ? 1.834 0.633 17.734 1 97.25 50 GLY B CA 1
ATOM 1685 C C . GLY B 1 50 ? 0.669 1.585 17.531 1 97.25 50 GLY B C 1
ATOM 1686 O O . GLY B 1 50 ? 0.357 2.383 18.422 1 97.25 50 GLY B O 1
ATOM 1687 N N . PHE B 1 51 ? -0.024 1.627 16.406 1 96.38 51 PHE B N 1
ATOM 1688 C CA . PHE B 1 51 ? -1.213 2.455 16.234 1 96.38 51 PHE B CA 1
ATOM 1689 C C . PHE B 1 51 ? -2.457 1.59 16.078 1 96.38 51 PHE B C 1
ATOM 1691 O O . PHE B 1 51 ? -2.355 0.391 15.812 1 96.38 51 PHE B O 1
ATOM 1698 N N . GLU B 1 52 ? -3.617 2.158 16.344 1 96.5 52 GLU B N 1
ATOM 1699 C CA . GLU B 1 52 ? -4.902 1.468 16.281 1 96.5 52 GLU B CA 1
ATOM 1700 C C . GLU B 1 52 ? -5.68 1.861 15.031 1 96.5 52 GLU B C 1
ATOM 1702 O O . GLU B 1 52 ? -5.309 2.811 14.344 1 9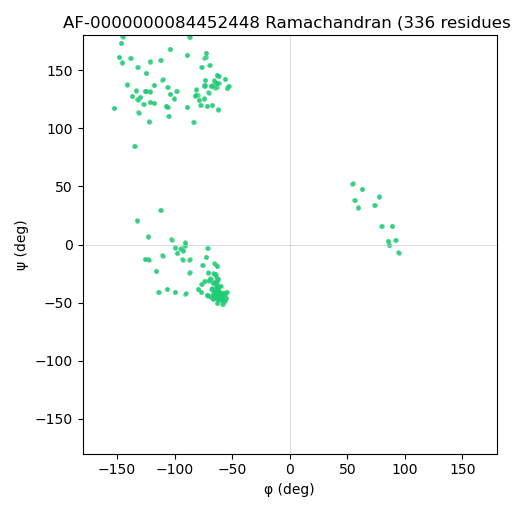6.5 52 GLU B O 1
ATOM 1707 N N . LEU B 1 53 ? -6.75 1.105 14.75 1 97.75 53 LEU B N 1
ATOM 1708 C CA . LEU B 1 53 ? -7.625 1.449 13.633 1 97.75 53 LEU B CA 1
ATOM 1709 C C . LEU B 1 53 ? -8.117 2.887 13.758 1 97.75 53 LEU B C 1
ATOM 1711 O O . LEU B 1 53 ? -8.516 3.32 14.844 1 97.75 53 LEU B O 1
ATOM 1715 N N . GLY B 1 54 ? -8.062 3.566 12.695 1 98.06 54 GLY B N 1
ATOM 1716 C CA . GLY B 1 54 ? -8.555 4.934 12.664 1 98.06 54 GLY B CA 1
ATOM 1717 C C . GLY B 1 54 ? -7.465 5.961 12.906 1 98.06 54 GLY B C 1
ATOM 1718 O O . GLY B 1 54 ? -7.668 7.156 12.68 1 98.06 54 GLY B O 1
ATOM 1719 N N . GLU B 1 55 ? -6.266 5.52 13.25 1 98.19 55 GLU B N 1
ATOM 1720 C CA . GLU B 1 55 ? -5.285 6.473 13.758 1 98.19 55 GLU B CA 1
ATOM 1721 C C . GLU B 1 55 ? -4.301 6.887 12.664 1 98.19 55 GLU B C 1
ATOM 1723 O O . GLU B 1 55 ? -3.875 8.047 12.609 1 98.19 55 GLU B O 1
ATOM 1728 N N . VAL B 1 56 ? -3.852 5.977 11.836 1 98.5 56 VAL B N 1
ATOM 1729 C CA . VAL B 1 56 ? -2.762 6.262 10.906 1 98.5 56 VAL B CA 1
ATOM 1730 C C . VAL B 1 56 ? -3.088 5.672 9.531 1 98.5 56 VAL B C 1
ATOM 1732 O O . VAL B 1 56 ? -3.51 4.52 9.43 1 98.5 56 VAL B O 1
ATOM 1735 N N . THR B 1 57 ? -3.002 6.477 8.461 1 98.69 57 THR B N 1
ATOM 1736 C CA . THR B 1 57 ? -3.076 5.984 7.09 1 98.69 57 THR B CA 1
ATOM 1737 C C . THR B 1 57 ? -1.792 5.254 6.707 1 98.69 57 THR B C 1
ATOM 1739 O O . THR B 1 57 ? -0.694 5.691 7.059 1 98.69 57 THR B O 1
ATOM 1742 N N . THR B 1 58 ? -1.924 4.094 6.016 1 98.88 58 THR B N 1
ATOM 1743 C CA . THR B 1 58 ? -0.75 3.303 5.668 1 98.88 58 THR B CA 1
ATOM 1744 C C . THR B 1 58 ? -0.728 2.998 4.172 1 98.88 58 THR B C 1
ATOM 1746 O O . THR B 1 58 ? -1.664 2.395 3.643 1 98.88 58 THR B O 1
ATOM 1749 N N . ILE B 1 59 ? 0.292 3.416 3.518 1 98.94 59 ILE B N 1
ATOM 1750 C CA . ILE B 1 59 ? 0.56 3.139 2.111 1 98.94 59 ILE B CA 1
ATOM 1751 C C . ILE B 1 59 ? 1.653 2.078 1.993 1 98.94 59 ILE B C 1
ATOM 1753 O O . ILE B 1 59 ? 2.684 2.162 2.666 1 98.94 59 ILE B O 1
ATOM 1757 N N . ARG B 1 60 ? 1.392 1.013 1.185 1 98.94 60 ARG B N 1
ATOM 1758 C CA . ARG B 1 60 ? 2.357 -0.07 1.024 1 98.94 60 ARG B CA 1
ATOM 1759 C C . ARG B 1 60 ? 2.559 -0.412 -0.448 1 98.94 60 ARG B C 1
ATOM 1761 O O . ARG B 1 60 ? 1.593 -0.688 -1.163 1 98.94 60 ARG B O 1
ATOM 1768 N N . ASN B 1 61 ? 3.779 -0.369 -0.874 1 98.88 61 ASN B N 1
ATOM 1769 C CA . ASN B 1 61 ? 4.148 -0.725 -2.238 1 98.88 61 ASN B CA 1
ATOM 1770 C C . ASN B 1 61 ? 5.531 -1.372 -2.295 1 98.88 61 ASN B C 1
ATOM 1772 O O . ASN B 1 61 ? 6.191 -1.521 -1.266 1 98.88 61 ASN B O 1
ATOM 1776 N N . ALA B 1 62 ? 5.863 -1.857 -3.551 1 98.75 62 ALA B N 1
ATOM 1777 C CA . ALA B 1 62 ? 7.168 -2.496 -3.709 1 98.75 62 ALA B CA 1
ATOM 1778 C C . ALA B 1 62 ? 8.297 -1.515 -3.418 1 98.75 62 ALA B C 1
ATOM 1780 O O . ALA B 1 62 ? 8.391 -0.458 -4.047 1 98.75 62 ALA B O 1
ATOM 1781 N N . GLY B 1 63 ? 9.086 -1.847 -2.33 1 98.62 63 GLY B N 1
ATOM 1782 C CA . GLY B 1 63 ? 10.297 -1.088 -2.045 1 98.62 63 GLY B CA 1
ATOM 1783 C C . GLY B 1 63 ? 10.031 0.164 -1.229 1 98.62 63 GLY B C 1
ATOM 1784 O O . GLY B 1 63 ? 10.93 0.995 -1.055 1 98.62 63 GLY B O 1
ATOM 1785 N N . ALA B 1 64 ? 8.812 0.394 -0.835 1 98.75 64 ALA B N 1
ATOM 1786 C CA . ALA B 1 64 ? 8.484 1.648 -0.163 1 98.75 64 ALA B CA 1
ATOM 1787 C C . ALA B 1 64 ? 8.906 2.848 -1.004 1 98.75 64 ALA B C 1
ATOM 1789 O O . ALA B 1 64 ? 9.609 3.742 -0.515 1 98.75 64 ALA B O 1
ATOM 1790 N N . SER B 1 65 ? 8.469 2.834 -2.215 1 98.62 65 SER B N 1
ATOM 1791 C CA . SER B 1 65 ? 8.844 3.904 -3.135 1 98.62 65 SER B CA 1
ATOM 1792 C C . SER B 1 65 ? 8.008 5.156 -2.895 1 98.62 65 SER B C 1
ATOM 1794 O O . SER B 1 65 ? 6.777 5.109 -2.959 1 98.62 65 SER B O 1
ATOM 1796 N N . GLY B 1 66 ? 8.688 6.266 -2.648 1 98.12 66 GLY B N 1
ATOM 1797 C CA . GLY B 1 66 ? 8.008 7.547 -2.539 1 98.12 66 GLY B CA 1
ATOM 1798 C C . GLY B 1 66 ? 7.398 8.016 -3.85 1 98.12 66 GLY B C 1
ATOM 1799 O O . GLY B 1 66 ? 6.371 8.695 -3.854 1 98.12 66 GLY B O 1
ATOM 1800 N N . LEU B 1 67 ? 8.078 7.652 -4.891 1 97 67 LEU B N 1
ATOM 1801 C CA . LEU B 1 67 ? 7.57 7.984 -6.215 1 97 67 LEU B CA 1
ATOM 1802 C C . LEU B 1 67 ? 6.234 7.293 -6.469 1 97 67 LEU B C 1
ATOM 1804 O O . LEU B 1 67 ? 5.27 7.934 -6.895 1 97 67 LEU B O 1
ATOM 1808 N N . ASP B 1 68 ? 6.191 6.004 -6.156 1 97.62 68 ASP B N 1
ATOM 1809 C CA . ASP B 1 68 ? 5.004 5.184 -6.367 1 97.62 68 ASP B CA 1
ATOM 1810 C C . ASP B 1 68 ? 3.895 5.559 -5.391 1 97.62 68 ASP B C 1
ATOM 1812 O O . ASP B 1 68 ? 2.711 5.371 -5.684 1 97.62 68 ASP B O 1
ATOM 1816 N N . ALA B 1 69 ? 4.254 6.117 -4.273 1 98.5 69 ALA B N 1
ATOM 1817 C CA . ALA B 1 69 ? 3.309 6.426 -3.205 1 98.5 69 ALA B CA 1
ATOM 1818 C C . ALA B 1 69 ? 2.789 7.855 -3.332 1 98.5 69 ALA B C 1
ATOM 1820 O O . ALA B 1 69 ? 1.89 8.266 -2.592 1 98.5 69 ALA B O 1
ATOM 1821 N N . ALA B 1 70 ? 3.262 8.656 -4.25 1 98.25 70 ALA B N 1
ATOM 1822 C CA . ALA B 1 70 ? 3.039 10.102 -4.277 1 98.25 70 ALA B CA 1
ATOM 1823 C C . ALA B 1 70 ? 1.552 10.422 -4.383 1 98.25 70 ALA B C 1
ATOM 1825 O O . ALA B 1 70 ? 1.035 11.258 -3.631 1 98.25 70 ALA B O 1
ATOM 1826 N N . ARG B 1 71 ? 0.848 9.734 -5.246 1 98.25 71 ARG B N 1
ATOM 1827 C CA . ARG B 1 71 ? -0.575 10.016 -5.414 1 98.25 71 ARG B CA 1
ATOM 1828 C C . ARG B 1 71 ? -1.326 9.844 -4.098 1 98.25 71 ARG B C 1
ATOM 1830 O O . ARG B 1 71 ? -2.066 10.734 -3.68 1 98.25 71 ARG B O 1
ATOM 1837 N N . SER B 1 72 ? -1.117 8.719 -3.477 1 98.75 72 SER B N 1
ATOM 1838 C CA . SER B 1 72 ? -1.801 8.398 -2.227 1 98.75 72 SER B CA 1
ATOM 1839 C C . SER B 1 72 ? -1.397 9.359 -1.114 1 98.75 72 SER B C 1
ATOM 1841 O O . SER B 1 72 ? -2.244 9.8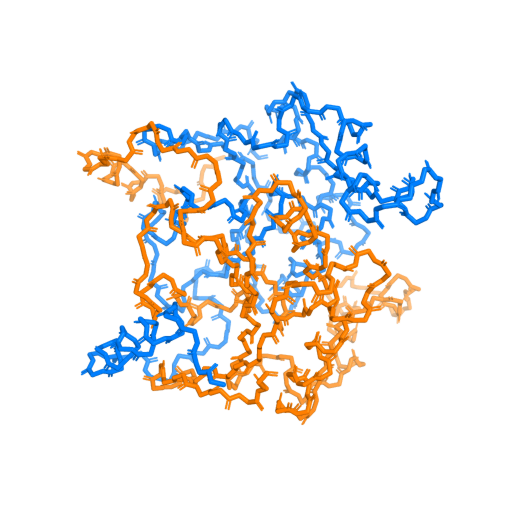12 -0.342 1 98.75 72 SER B O 1
ATOM 1843 N N . ALA B 1 73 ? -0.119 9.664 -1.073 1 98.62 73 ALA B N 1
ATOM 1844 C CA . ALA B 1 73 ? 0.382 10.57 -0.043 1 98.62 73 ALA B CA 1
ATOM 1845 C C . ALA B 1 73 ? -0.186 11.977 -0.225 1 98.62 73 ALA B C 1
ATOM 1847 O O . ALA B 1 73 ? -0.566 12.625 0.75 1 98.62 73 ALA B O 1
ATOM 1848 N N . LEU B 1 74 ? -0.251 12.461 -1.433 1 98.44 74 LEU B N 1
ATOM 1849 C CA . LEU B 1 74 ? -0.777 13.797 -1.722 1 98.44 74 LEU B CA 1
ATOM 1850 C C . LEU B 1 74 ? -2.254 13.883 -1.354 1 98.44 74 LEU B C 1
ATOM 1852 O O . LEU B 1 74 ? -2.688 14.867 -0.747 1 98.44 74 LEU B O 1
ATOM 1856 N N . LEU B 1 75 ? -2.973 12.875 -1.685 1 98.12 75 LEU B N 1
ATOM 1857 C CA . LEU B 1 75 ? -4.395 12.875 -1.352 1 98.12 75 LEU B CA 1
ATOM 1858 C C . LEU B 1 75 ? -4.598 12.914 0.159 1 98.12 75 LEU B C 1
ATOM 1860 O O . LEU B 1 75 ? -5.465 13.641 0.655 1 98.12 75 LEU B O 1
ATOM 1864 N N . THR B 1 76 ? -3.809 12.156 0.866 1 97.31 76 THR B N 1
ATOM 1865 C CA . THR B 1 76 ? -3.961 12.094 2.314 1 97.31 76 THR B CA 1
ATOM 1866 C C . THR B 1 76 ? -3.584 13.422 2.961 1 97.31 76 THR B C 1
ATOM 1868 O O . THR B 1 76 ? -4.215 13.852 3.93 1 97.31 76 THR B O 1
ATOM 1871 N N . THR B 1 77 ? -2.574 14.086 2.451 1 97.75 77 THR B N 1
ATOM 1872 C CA . THR B 1 77 ? -2.105 15.328 3.053 1 97.75 77 THR B CA 1
ATOM 1873 C C . THR B 1 77 ? -2.998 16.5 2.645 1 97.75 77 THR B C 1
ATOM 1875 O O . THR B 1 77 ? -3.336 17.344 3.475 1 97.75 77 THR B O 1
ATOM 1878 N N . HIS B 1 78 ? -3.467 16.547 1.423 1 97.88 78 HIS B N 1
ATOM 1879 C CA . HIS B 1 78 ? -4.305 17.641 0.951 1 97.88 78 HIS B CA 1
ATOM 1880 C C . HIS B 1 78 ? -5.734 17.516 1.465 1 97.88 78 HIS B C 1
ATOM 1882 O O . HIS B 1 78 ? -6.363 18.5 1.832 1 97.88 78 HIS B O 1
ATOM 1888 N N . VAL B 1 79 ? -6.242 16.281 1.456 1 96.94 79 VAL B N 1
ATOM 1889 C CA . VAL B 1 79 ? -7.684 16.109 1.606 1 96.94 79 VAL B CA 1
ATOM 1890 C C . VAL B 1 79 ? -7.996 15.57 3 1 96.94 79 VAL B C 1
ATOM 1892 O O . VAL B 1 79 ? -8.961 16 3.637 1 96.94 79 VAL B O 1
ATOM 1895 N N . LEU B 1 80 ? -7.156 14.648 3.523 1 96.44 80 LEU B N 1
ATOM 1896 C CA . LEU B 1 80 ? -7.5 13.977 4.773 1 96.44 80 LEU B CA 1
ATOM 1897 C C . LEU B 1 80 ? -6.801 14.641 5.953 1 96.44 80 LEU B C 1
ATOM 1899 O O . LEU B 1 80 ? -6.969 14.219 7.102 1 96.44 80 LEU B O 1
ATOM 1903 N N . GLY B 1 81 ? -5.945 15.547 5.703 1 95.31 81 GLY B N 1
ATOM 1904 C CA . GLY B 1 81 ? -5.426 16.406 6.766 1 95.31 81 GLY B CA 1
ATOM 1905 C C . GLY B 1 81 ? -4.199 15.82 7.445 1 95.31 81 GLY B C 1
ATOM 1906 O O . GLY B 1 81 ? -3.812 16.266 8.523 1 95.31 81 GLY B O 1
ATOM 1907 N N . ALA B 1 82 ? -3.582 14.867 6.848 1 97.44 82 ALA B N 1
ATOM 1908 C CA . ALA B 1 82 ? -2.33 14.359 7.398 1 97.44 82 ALA B CA 1
ATOM 1909 C C . ALA B 1 82 ? -1.248 15.438 7.391 1 97.44 82 ALA B C 1
ATOM 1911 O O . ALA B 1 82 ? -1.141 16.219 6.434 1 97.44 82 ALA B O 1
ATOM 1912 N N . GLN B 1 83 ? -0.375 15.367 8.461 1 97.75 83 GLN B N 1
ATOM 1913 C CA . GLN B 1 83 ? 0.596 16.438 8.625 1 97.75 83 GLN B CA 1
ATOM 1914 C C . GLN B 1 83 ? 2.021 15.898 8.633 1 97.75 83 GLN B C 1
ATOM 1916 O O . GLN B 1 83 ? 2.982 16.656 8.508 1 97.75 83 GLN B O 1
ATOM 1921 N N . GLU B 1 84 ? 2.162 14.594 8.766 1 97.81 84 GLU B N 1
ATOM 1922 C CA . GLU B 1 84 ? 3.49 13.992 8.766 1 97.81 84 GLU B CA 1
ATOM 1923 C C . GLU B 1 84 ? 3.498 12.672 8.008 1 97.81 84 GLU B C 1
ATOM 1925 O O . GLU B 1 84 ? 2.537 11.906 8.078 1 97.81 84 GLU B O 1
ATOM 1930 N N . VAL B 1 85 ? 4.535 12.523 7.242 1 98.5 85 VAL B N 1
ATOM 1931 C CA . VAL B 1 85 ? 4.75 11.312 6.457 1 98.5 85 VAL B CA 1
ATOM 1932 C C . VAL B 1 85 ? 6.039 10.625 6.906 1 98.5 85 VAL B C 1
ATOM 1934 O O . VAL B 1 85 ? 7.098 11.25 6.957 1 98.5 85 VAL B O 1
ATOM 1937 N N . LEU B 1 86 ? 5.949 9.406 7.324 1 98.81 86 LEU B N 1
ATOM 1938 C CA . LEU B 1 86 ? 7.113 8.578 7.609 1 98.81 86 LEU B CA 1
ATOM 1939 C C . LEU B 1 86 ? 7.32 7.535 6.516 1 98.81 86 LEU B C 1
ATOM 1941 O O . LEU B 1 86 ? 6.488 6.645 6.332 1 98.81 86 LEU B O 1
ATOM 1945 N N . LEU B 1 87 ? 8.367 7.711 5.754 1 98.94 87 LEU B N 1
ATOM 1946 C CA . LEU B 1 87 ? 8.766 6.707 4.773 1 98.94 87 LEU B CA 1
ATOM 1947 C C . LEU B 1 87 ? 9.719 5.688 5.395 1 98.94 87 LEU B C 1
ATOM 1949 O O . LEU B 1 87 ? 10.805 6.043 5.855 1 98.94 87 LEU B O 1
ATOM 1953 N N . ILE B 1 88 ? 9.289 4.434 5.414 1 98.94 88 ILE B N 1
ATOM 1954 C CA . ILE B 1 88 ? 10.023 3.406 6.145 1 98.94 88 ILE B CA 1
ATOM 1955 C C . ILE B 1 88 ? 10.422 2.277 5.195 1 98.94 88 ILE B C 1
ATOM 1957 O O . ILE B 1 88 ? 9.578 1.464 4.801 1 98.94 88 ILE B O 1
ATOM 1961 N N . LYS B 1 89 ? 11.664 2.207 4.844 1 98.94 89 LYS B N 1
ATOM 1962 C CA . LYS B 1 89 ? 12.219 1.074 4.109 1 98.94 89 LYS B CA 1
ATOM 1963 C C . LYS B 1 89 ? 12.688 -0.023 5.062 1 98.94 89 LYS B C 1
ATOM 1965 O O . LYS B 1 89 ? 12.531 0.098 6.277 1 98.94 89 LYS B O 1
ATOM 1970 N N . HIS B 1 90 ? 13.172 -1.103 4.5 1 98.88 90 HIS B N 1
ATOM 1971 C CA . HIS B 1 90 ? 13.547 -2.188 5.398 1 98.88 90 HIS B CA 1
ATOM 1972 C C . HIS B 1 90 ? 14.766 -2.939 4.883 1 98.88 90 HIS B C 1
ATOM 1974 O O . HIS B 1 90 ? 15.055 -2.914 3.686 1 98.88 90 HIS B O 1
ATOM 1980 N N . THR B 1 91 ? 15.43 -3.568 5.797 1 98.69 91 THR B N 1
ATOM 1981 C CA . THR B 1 91 ? 16.578 -4.398 5.426 1 98.69 91 THR B CA 1
ATOM 1982 C C . THR B 1 91 ? 16.109 -5.648 4.684 1 98.69 91 THR B C 1
ATOM 1984 O O . THR B 1 91 ? 14.961 -6.066 4.816 1 98.69 91 THR B O 1
ATOM 1987 N N . ARG B 1 92 ? 16.984 -6.238 3.818 1 97.88 92 ARG B N 1
ATOM 1988 C CA . ARG B 1 92 ? 16.734 -7.457 3.059 1 97.88 92 ARG B CA 1
ATOM 1989 C C . ARG B 1 92 ? 15.523 -7.301 2.156 1 97.88 92 ARG B C 1
ATOM 1991 O O . ARG B 1 92 ? 14.75 -8.25 1.972 1 97.88 92 ARG B O 1
ATOM 1998 N N . CYS B 1 93 ? 15.312 -6.109 1.697 1 98.38 93 CYS B N 1
ATOM 1999 C CA . CYS B 1 93 ? 14.273 -5.871 0.695 1 98.38 93 CYS B CA 1
ATOM 2000 C C . CYS B 1 93 ? 14.602 -6.602 -0.603 1 98.38 93 CYS B C 1
ATOM 2002 O O . CYS B 1 93 ? 15.75 -6.633 -1.034 1 98.38 93 CYS B O 1
ATOM 2004 N N . GLY B 1 94 ? 13.594 -7.168 -1.188 1 96.81 94 GLY B N 1
ATOM 2005 C CA . GLY B 1 94 ? 13.789 -7.922 -2.416 1 96.81 94 GLY B CA 1
ATOM 2006 C C . GLY B 1 94 ? 14.289 -7.07 -3.568 1 96.81 94 GLY B C 1
ATOM 2007 O O . GLY B 1 94 ? 14.812 -7.598 -4.555 1 96.81 94 GLY B O 1
ATOM 2008 N N . LEU B 1 95 ? 14.141 -5.77 -3.475 1 97.94 95 LEU B N 1
ATOM 2009 C CA . LEU B 1 95 ? 14.555 -4.871 -4.543 1 97.94 95 LEU B CA 1
ATOM 2010 C C . LEU B 1 95 ? 15.977 -4.367 -4.305 1 97.94 95 LEU B C 1
ATOM 2012 O O . LEU B 1 95 ? 16.578 -3.738 -5.184 1 97.94 95 LEU B O 1
ATOM 2016 N N . LEU B 1 96 ? 16.484 -4.586 -3.113 1 97.94 96 LEU B N 1
ATOM 2017 C CA . LEU B 1 96 ? 17.828 -4.129 -2.775 1 97.94 96 LEU B CA 1
ATOM 2018 C C . LEU B 1 96 ? 18.891 -4.973 -3.482 1 97.94 96 LEU B C 1
ATOM 2020 O O . LEU B 1 96 ? 18.922 -6.195 -3.305 1 97.94 96 LEU B O 1
ATOM 2024 N N . GLY B 1 97 ? 19.688 -4.32 -4.297 1 96.75 97 GLY B N 1
ATOM 2025 C CA . GLY B 1 97 ? 20.812 -4.984 -4.914 1 96.75 97 GLY B CA 1
ATOM 2026 C C . GLY B 1 97 ? 20.438 -5.836 -6.109 1 96.75 97 GLY B C 1
ATOM 2027 O O . GLY B 1 97 ? 21.203 -6.684 -6.555 1 96.75 97 GLY B O 1
ATOM 2028 N N . VAL B 1 98 ? 19.312 -5.645 -6.617 1 96.19 98 VAL B N 1
ATOM 2029 C CA . VAL B 1 98 ? 18.828 -6.445 -7.742 1 96.19 98 VAL B CA 1
ATOM 2030 C C . VAL B 1 98 ? 18.844 -5.602 -9.016 1 96.19 98 VAL B C 1
ATOM 2032 O O . VAL B 1 98 ? 18.203 -4.555 -9.078 1 96.19 98 VAL B O 1
ATOM 2035 N N . PRO B 1 99 ? 19.594 -6.027 -9.961 1 96.69 99 PRO B N 1
ATOM 2036 C CA . PRO B 1 99 ? 19.578 -5.277 -11.219 1 96.69 99 PRO B CA 1
ATOM 2037 C C . PRO B 1 99 ? 18.219 -5.352 -11.93 1 96.69 99 PRO B C 1
ATOM 2039 O O . PRO B 1 99 ? 17.594 -6.414 -11.961 1 96.69 99 PRO B O 1
ATOM 2042 N N . GLU B 1 100 ? 17.844 -4.27 -12.484 1 96.88 100 GLU B N 1
ATOM 2043 C CA . GLU B 1 100 ? 16.562 -4.219 -13.188 1 96.88 100 GLU B CA 1
ATOM 2044 C C . GLU B 1 100 ? 16.516 -5.223 -14.336 1 96.88 100 GLU B C 1
ATOM 2046 O O . GLU B 1 100 ? 15.477 -5.82 -14.602 1 96.88 100 GLU B O 1
ATOM 2051 N N . GLU B 1 101 ? 17.672 -5.379 -14.969 1 96.69 101 GLU B N 1
ATOM 2052 C CA . GLU B 1 101 ? 17.75 -6.305 -16.094 1 96.69 101 GLU B CA 1
ATOM 2053 C C . GLU B 1 10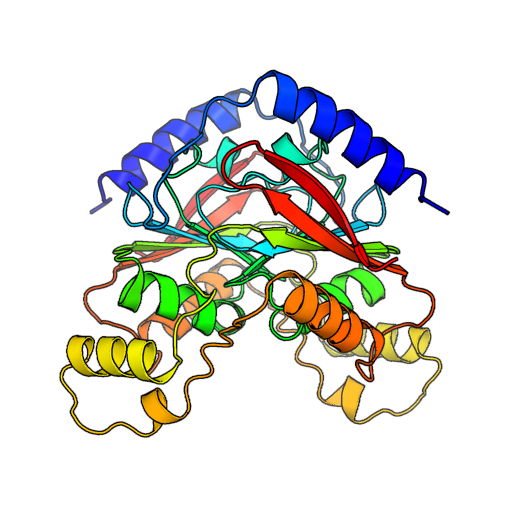1 ? 17.438 -7.73 -15.656 1 96.69 101 GLU B C 1
ATOM 2055 O O . GLU B 1 101 ? 16.844 -8.508 -16.422 1 96.69 101 GLU B O 1
ATOM 2060 N N . ALA B 1 102 ? 17.859 -8.062 -14.516 1 97.31 102 ALA B N 1
ATOM 2061 C CA . ALA B 1 102 ? 17.562 -9.398 -13.992 1 97.31 102 ALA B CA 1
ATOM 2062 C C . ALA B 1 102 ? 16.062 -9.578 -13.805 1 97.31 102 ALA B C 1
ATOM 2064 O O . ALA B 1 102 ? 15.5 -10.625 -14.156 1 97.31 102 ALA B O 1
ATOM 2065 N N . VAL B 1 103 ? 15.375 -8.586 -13.32 1 97.69 103 VAL B N 1
ATOM 2066 C CA . VAL B 1 103 ? 13.938 -8.617 -13.102 1 97.69 103 VAL B CA 1
ATOM 2067 C C . VAL B 1 103 ? 13.211 -8.695 -14.445 1 97.69 103 VAL B C 1
ATOM 2069 O O . VAL B 1 103 ? 12.32 -9.539 -14.625 1 97.69 103 VAL B O 1
ATOM 2072 N N . ARG B 1 104 ? 13.609 -7.902 -15.336 1 98.06 104 ARG B N 1
ATOM 2073 C CA . ARG B 1 104 ? 12.992 -7.883 -16.656 1 98.06 104 ARG B CA 1
ATOM 2074 C C . ARG B 1 104 ? 13.211 -9.203 -17.391 1 98.06 104 ARG B C 1
ATOM 2076 O O . ARG B 1 104 ? 12.344 -9.656 -18.141 1 98.06 104 ARG B O 1
ATOM 2083 N N . GLY B 1 105 ? 14.398 -9.797 -17.188 1 97.88 105 GLY B N 1
ATOM 2084 C CA . GLY B 1 105 ? 14.641 -11.125 -17.734 1 97.88 105 GLY B CA 1
ATOM 2085 C C . GLY B 1 105 ? 13.672 -12.164 -17.219 1 97.88 105 GLY B C 1
ATOM 2086 O O . GLY B 1 105 ? 13.148 -12.977 -17.984 1 97.88 105 GLY B O 1
ATOM 2087 N N . ILE B 1 106 ? 13.406 -12.141 -15.953 1 98 106 ILE B N 1
ATOM 2088 C CA . ILE B 1 106 ? 12.453 -13.055 -15.336 1 98 106 ILE B CA 1
ATOM 2089 C C . ILE B 1 106 ? 11.062 -12.828 -15.93 1 98 106 ILE B C 1
ATOM 2091 O O . ILE B 1 106 ? 10.359 -13.781 -16.266 1 98 106 ILE B O 1
ATOM 2095 N N . MET B 1 107 ? 10.695 -11.578 -16.078 1 98.12 107 MET B N 1
ATOM 2096 C CA . MET B 1 107 ? 9.383 -11.234 -16.625 1 98.12 107 MET B CA 1
ATOM 2097 C C . MET B 1 107 ? 9.242 -11.742 -18.062 1 98.12 107 MET B C 1
ATOM 2099 O O . MET B 1 107 ? 8.211 -12.312 -18.422 1 98.12 107 MET B O 1
ATOM 2103 N N . LYS B 1 108 ? 10.305 -11.57 -18.859 1 98.25 108 LYS B N 1
ATOM 2104 C CA . LYS B 1 108 ? 10.281 -12.039 -20.234 1 98.25 108 LYS B CA 1
ATOM 2105 C C . LYS B 1 108 ? 10.148 -13.562 -20.297 1 98.25 108 LYS B C 1
ATOM 2107 O O . LYS B 1 108 ? 9.375 -14.094 -21.094 1 98.25 108 LYS B O 1
ATOM 2112 N N . LYS B 1 109 ? 10.906 -14.172 -19.469 1 98.06 109 LYS B N 1
ATOM 2113 C CA . LYS B 1 109 ? 10.836 -15.633 -19.406 1 98.06 109 LYS B CA 1
ATOM 2114 C C . LYS B 1 109 ? 9.43 -16.094 -19.047 1 98.06 109 LYS B C 1
ATOM 2116 O O . LYS B 1 109 ? 8.891 -17 -19.688 1 98.06 109 LYS B O 1
ATOM 2121 N N . ASN B 1 110 ? 8.844 -15.508 -18.047 1 97.62 110 ASN B N 1
ATOM 2122 C CA . ASN B 1 110 ? 7.512 -15.883 -17.594 1 97.62 110 ASN B CA 1
ATOM 2123 C C . ASN B 1 110 ? 6.453 -15.625 -18.656 1 97.62 110 ASN B C 1
ATOM 2125 O O . ASN B 1 110 ? 5.465 -16.359 -18.75 1 97.62 110 ASN B O 1
ATOM 2129 N N . LEU B 1 111 ? 6.68 -14.602 -19.438 1 97.44 111 LEU B N 1
ATOM 2130 C CA . LEU B 1 111 ? 5.711 -14.211 -20.453 1 97.44 111 LEU B CA 1
ATOM 2131 C C . LEU B 1 111 ? 5.953 -14.984 -21.75 1 97.44 111 LEU B C 1
ATOM 2133 O O . LEU B 1 111 ? 5.113 -14.961 -22.656 1 97.44 111 LEU B O 1
ATOM 2137 N N . GLY B 1 112 ? 7.082 -15.625 -21.828 1 97.38 112 GLY B N 1
ATOM 2138 C CA . GLY B 1 112 ? 7.434 -16.406 -23 1 97.38 112 GLY B CA 1
ATOM 2139 C C . GLY B 1 112 ? 7.82 -15.531 -24.188 1 97.38 112 GLY B C 1
ATOM 2140 O O . GLY B 1 112 ? 7.488 -15.852 -25.328 1 97.38 112 GLY B O 1
ATOM 2141 N N . VAL B 1 113 ? 8.453 -14.406 -23.891 1 96.56 113 VAL B N 1
ATOM 2142 C CA . VAL B 1 113 ? 8.836 -13.5 -24.969 1 96.56 113 VAL B CA 1
ATOM 2143 C C . VAL B 1 113 ? 10.336 -13.219 -24.891 1 96.56 113 VAL B C 1
ATOM 2145 O O . VAL B 1 113 ? 10.922 -13.211 -23.797 1 96.56 113 VAL B O 1
ATOM 2148 N N . GLU B 1 114 ? 10.906 -13.023 -25.969 1 95 114 GLU B N 1
ATOM 2149 C CA . GLU B 1 114 ? 12.312 -12.656 -26.031 1 95 114 GLU B CA 1
ATOM 2150 C C . GLU B 1 114 ? 12.492 -11.141 -26.016 1 95 114 GLU B C 1
ATOM 2152 O O . GLU B 1 114 ? 13.43 -10.625 -25.391 1 95 114 GLU B O 1
ATOM 2157 N N . GLU B 1 115 ? 11.648 -10.539 -26.766 1 94.31 115 GLU B N 1
ATOM 2158 C CA . GLU B 1 115 ? 11.648 -9.086 -26.844 1 94.31 115 GLU B CA 1
ATOM 2159 C C . GLU B 1 115 ? 10.273 -8.516 -26.516 1 94.31 115 GLU B C 1
ATOM 2161 O O . GLU B 1 115 ? 9.25 -9.078 -26.906 1 94.31 115 GLU B O 1
ATOM 2166 N N . SER B 1 116 ? 10.281 -7.547 -25.672 1 95.81 116 SER B N 1
ATOM 2167 C CA . SER B 1 116 ? 9.055 -6.852 -25.297 1 95.81 116 SER B CA 1
ATOM 2168 C C . SER B 1 116 ? 9.336 -5.418 -24.875 1 95.81 116 SER B C 1
ATOM 2170 O O . SER B 1 116 ? 10.031 -5.184 -23.875 1 95.81 116 SER B O 1
ATOM 2172 N N . LYS B 1 117 ? 8.805 -4.531 -25.594 1 96.56 117 LYS B N 1
ATOM 2173 C CA . LYS B 1 117 ? 8.961 -3.119 -25.25 1 96.56 117 LYS B CA 1
ATOM 2174 C C . LYS B 1 117 ? 8.328 -2.811 -23.891 1 96.56 117 LYS B C 1
ATOM 2176 O O . LYS B 1 117 ? 8.844 -1.994 -23.125 1 96.56 117 LYS B O 1
ATOM 2181 N N . ASP B 1 118 ? 7.184 -3.404 -23.641 1 96.94 118 ASP B N 1
ATOM 2182 C CA . ASP B 1 118 ? 6.496 -3.201 -22.375 1 96.94 118 ASP B CA 1
ATOM 2183 C C . ASP B 1 118 ? 7.375 -3.619 -21.188 1 96.94 118 ASP B C 1
ATOM 2185 O O . ASP B 1 118 ? 7.461 -2.902 -20.188 1 96.94 118 ASP B O 1
ATOM 2189 N N . VAL B 1 119 ? 7.98 -4.758 -21.312 1 97.75 119 VAL B N 1
ATOM 2190 C CA . VAL B 1 119 ? 8.852 -5.242 -20.25 1 97.75 119 VAL B CA 1
ATOM 2191 C C . VAL B 1 119 ? 10.07 -4.336 -20.125 1 97.75 119 VAL B C 1
ATOM 2193 O O . VAL B 1 119 ? 10.492 -3.996 -19.016 1 97.75 119 VAL B O 1
ATOM 2196 N N . ASP B 1 120 ? 10.602 -3.941 -21.281 1 97.31 120 ASP B N 1
ATOM 2197 C CA . ASP B 1 120 ? 11.797 -3.105 -21.281 1 97.31 120 ASP B CA 1
ATOM 2198 C C . ASP B 1 120 ? 11.523 -1.751 -20.641 1 97.31 120 ASP B C 1
ATOM 2200 O O . ASP B 1 120 ? 12.422 -1.146 -20.047 1 97.31 120 ASP B O 1
ATOM 2204 N N . ASN B 1 121 ? 10.336 -1.328 -20.719 1 96.19 121 ASN B N 1
ATOM 2205 C CA . ASN B 1 121 ? 9.969 -0.023 -20.188 1 96.19 121 ASN B CA 1
ATOM 2206 C C . ASN B 1 121 ? 9.414 -0.135 -18.766 1 96.19 121 ASN B C 1
ATOM 2208 O O . ASN B 1 121 ? 9.055 0.873 -18.156 1 96.19 121 ASN B O 1
ATOM 2212 N N . PHE B 1 122 ? 9.281 -1.328 -18.266 1 97.12 122 PHE B N 1
ATOM 2213 C CA . PHE B 1 122 ? 8.766 -1.546 -16.922 1 97.12 122 PHE B CA 1
ATOM 2214 C C . PHE B 1 122 ? 9.734 -1.02 -15.875 1 97.12 122 PHE B C 1
ATOM 2216 O O . PHE B 1 122 ? 10.891 -1.436 -15.828 1 97.12 122 PHE B O 1
ATOM 2223 N N . ASP B 1 123 ? 9.266 -0.05 -15.031 1 95.75 123 ASP B N 1
ATOM 2224 C CA . ASP B 1 123 ? 10.102 0.53 -13.992 1 95.75 123 ASP B CA 1
ATOM 2225 C C . ASP B 1 123 ? 10.094 -0.337 -12.734 1 95.75 123 ASP B C 1
ATOM 2227 O O . ASP B 1 123 ? 9.18 -0.229 -11.906 1 95.75 123 ASP B O 1
ATOM 2231 N N . VAL B 1 124 ? 11.172 -1.022 -12.531 1 97.38 124 VAL B N 1
ATOM 2232 C CA . VAL B 1 124 ? 11.266 -1.906 -11.375 1 97.38 124 VAL B CA 1
ATOM 2233 C C . VAL B 1 124 ? 11.531 -1.082 -10.109 1 97.38 124 VAL B C 1
ATOM 2235 O O . VAL B 1 124 ? 10.977 -1.375 -9.047 1 97.38 124 VAL B O 1
ATOM 2238 N N . LEU B 1 125 ? 12.258 -0.008 -10.203 1 97.56 125 LEU B N 1
ATOM 2239 C CA . LEU B 1 125 ? 12.633 0.918 -9.141 1 97.56 125 LEU B CA 1
ATOM 2240 C C . LEU B 1 125 ? 13.484 0.221 -8.086 1 97.56 125 LEU B C 1
ATOM 2242 O O . LEU B 1 125 ? 13.18 0.282 -6.895 1 97.56 125 LEU B O 1
ATOM 2246 N N . THR B 1 126 ? 14.484 -0.511 -8.602 1 97.62 126 THR B N 1
ATOM 2247 C CA . THR B 1 126 ? 15.438 -1.156 -7.707 1 97.62 126 THR B CA 1
ATOM 2248 C C . THR B 1 126 ? 16.375 -0.127 -7.09 1 97.62 126 THR B C 1
ATOM 2250 O O . THR B 1 126 ? 16.375 1.041 -7.484 1 97.62 126 THR B O 1
ATOM 2253 N N . PHE B 1 127 ? 17.078 -0.5 -6.059 1 98.06 127 PHE B N 1
ATOM 2254 C CA . PHE B 1 127 ? 18.062 0.364 -5.418 1 98.06 127 PHE B CA 1
ATOM 2255 C C . PHE B 1 127 ? 19.203 -0.459 -4.836 1 98.06 127 PHE B C 1
ATOM 2257 O O . PHE B 1 127 ? 19.047 -1.659 -4.602 1 98.06 127 PHE B O 1
ATOM 2264 N N . PHE B 1 128 ? 20.359 0.181 -4.562 1 98 128 PHE B N 1
ATOM 2265 C CA . PHE B 1 128 ? 21.562 -0.576 -4.246 1 98 128 PHE B CA 1
ATOM 2266 C C . PHE B 1 128 ? 22.156 -0.123 -2.918 1 98 128 PHE B C 1
ATOM 2268 O O . PHE B 1 128 ? 23.062 -0.766 -2.385 1 98 128 PHE B O 1
ATOM 2275 N N . ASP B 1 129 ? 21.688 0.979 -2.404 1 98.62 129 ASP B N 1
ATOM 2276 C CA . ASP B 1 129 ? 22.031 1.503 -1.087 1 98.62 129 ASP B CA 1
ATOM 2277 C C . ASP B 1 129 ? 20.781 1.9 -0.306 1 98.62 129 ASP B C 1
ATOM 2279 O O . ASP B 1 129 ? 20.109 2.871 -0.655 1 98.62 129 ASP B O 1
ATOM 2283 N N . LEU B 1 130 ? 20.594 1.179 0.712 1 98.62 130 LEU B N 1
ATOM 2284 C CA . LEU B 1 130 ? 19.328 1.292 1.444 1 98.62 130 LEU B CA 1
ATOM 2285 C C . LEU B 1 130 ? 19.172 2.688 2.037 1 98.62 130 LEU B C 1
ATOM 2287 O O . LEU B 1 130 ? 18.141 3.334 1.847 1 98.62 130 LEU B O 1
ATOM 2291 N N . GLU B 1 131 ? 20.156 3.213 2.748 1 98.69 131 GLU B N 1
ATOM 2292 C CA . GLU B 1 131 ? 20.078 4.535 3.363 1 98.69 131 GLU B CA 1
ATOM 2293 C C . GLU B 1 131 ? 20 5.629 2.305 1 98.69 131 GLU B C 1
ATOM 2295 O O . GLU B 1 131 ? 19.219 6.574 2.439 1 98.69 131 GLU B O 1
ATOM 2300 N N . LYS B 1 132 ? 20.828 5.492 1.285 1 98.62 132 LYS B N 1
ATOM 2301 C CA . LYS B 1 132 ? 20.781 6.473 0.207 1 98.62 132 LYS B CA 1
ATOM 2302 C C . LYS B 1 132 ? 19.422 6.508 -0.465 1 98.62 132 LYS B C 1
ATOM 2304 O O . LYS B 1 132 ? 18.875 7.586 -0.729 1 98.62 132 LYS B O 1
ATOM 2309 N N . SER B 1 133 ? 18.891 5.336 -0.774 1 98.56 133 SER B N 1
ATOM 2310 C CA . SER B 1 133 ? 17.562 5.258 -1.384 1 98.56 133 SER B CA 1
ATOM 2311 C C . SER B 1 133 ? 16.516 5.898 -0.492 1 98.56 133 SER B C 1
ATOM 2313 O O . SER B 1 133 ? 15.617 6.59 -0.981 1 98.56 133 SER B O 1
ATOM 2315 N N . THR B 1 134 ? 16.594 5.633 0.8 1 98.81 134 THR B N 1
ATOM 2316 C CA . THR B 1 134 ? 15.648 6.23 1.742 1 98.81 134 THR B CA 1
ATOM 2317 C C . THR B 1 134 ? 15.695 7.754 1.662 1 98.81 134 THR B C 1
ATOM 2319 O O . THR B 1 134 ? 14.656 8.406 1.584 1 98.81 134 THR B O 1
ATOM 2322 N N . ARG B 1 135 ? 16.844 8.312 1.654 1 98.62 135 ARG B N 1
ATOM 2323 C CA . ARG B 1 135 ? 17.016 9.758 1.55 1 98.62 135 ARG B CA 1
ATOM 2324 C C . ARG B 1 135 ? 16.438 10.289 0.235 1 98.62 135 ARG B C 1
ATOM 2326 O O . ARG B 1 135 ? 15.742 11.305 0.216 1 98.62 135 ARG B O 1
ATOM 2333 N N . GLU B 1 136 ? 16.75 9.602 -0.826 1 98.38 136 GLU B N 1
ATOM 2334 C CA . GLU B 1 136 ? 16.312 10.031 -2.152 1 98.38 136 GLU B CA 1
ATOM 2335 C C . GLU B 1 136 ? 14.789 9.992 -2.27 1 98.38 136 GLU B C 1
ATOM 2337 O O . GLU B 1 136 ? 14.188 10.891 -2.857 1 98.38 136 GLU B O 1
ATOM 2342 N N . GLU B 1 137 ? 14.211 8.953 -1.761 1 98.12 137 GLU B N 1
ATOM 2343 C CA . GLU B 1 137 ? 12.766 8.812 -1.841 1 98.12 137 GLU B CA 1
ATOM 2344 C C . GLU B 1 137 ? 12.055 9.867 -0.995 1 98.12 137 GLU B C 1
ATOM 2346 O O . GLU B 1 137 ? 10.992 10.359 -1.367 1 98.12 137 GLU B O 1
ATOM 2351 N N . VAL B 1 138 ? 12.617 10.164 0.164 1 98.5 138 VAL B N 1
ATOM 2352 C CA . VAL B 1 138 ? 12.109 11.266 0.976 1 98.5 138 VAL B CA 1
ATOM 2353 C C . VAL B 1 138 ? 12.195 12.57 0.189 1 98.5 138 VAL B C 1
ATOM 2355 O O . VAL B 1 138 ? 11.227 13.336 0.14 1 98.5 138 VAL B O 1
ATOM 2358 N N . GLU B 1 139 ? 13.312 12.82 -0.422 1 97.88 139 GLU B N 1
ATOM 2359 C CA . GLU B 1 139 ? 13.508 14.047 -1.188 1 97.88 139 GLU B CA 1
ATOM 2360 C C . GLU B 1 139 ? 12.555 14.109 -2.377 1 97.88 139 GLU B C 1
ATOM 2362 O O . GLU B 1 139 ? 12.094 15.195 -2.748 1 97.88 139 GLU B O 1
ATOM 2367 N N . HIS B 1 140 ? 12.281 12.961 -2.961 1 97.44 140 HIS B N 1
ATOM 2368 C CA . HIS B 1 140 ? 11.32 12.914 -4.055 1 97.44 140 HIS B CA 1
ATOM 2369 C C . HIS B 1 140 ? 9.961 13.438 -3.613 1 97.44 140 HIS B C 1
ATOM 2371 O O . HIS B 1 140 ? 9.312 14.195 -4.344 1 97.44 140 HIS B O 1
ATOM 2377 N N . LEU B 1 141 ? 9.531 13.047 -2.465 1 97.94 141 LEU B N 1
ATOM 2378 C CA . LEU B 1 141 ? 8.25 13.508 -1.946 1 97.94 141 LEU B CA 1
ATOM 2379 C C . LEU B 1 141 ? 8.297 14.992 -1.61 1 97.94 141 LEU B C 1
ATOM 2381 O O . LEU B 1 141 ? 7.43 15.758 -2.031 1 97.94 141 LEU B O 1
ATOM 2385 N N . ARG B 1 142 ? 9.359 15.414 -0.941 1 97.56 142 ARG B N 1
ATOM 2386 C CA . ARG B 1 142 ? 9.508 16.797 -0.506 1 97.56 142 ARG B CA 1
ATOM 2387 C C . ARG B 1 142 ? 9.547 17.75 -1.701 1 97.56 142 ARG B C 1
ATOM 2389 O O . ARG B 1 142 ? 9.062 18.875 -1.616 1 97.56 142 ARG B O 1
ATOM 2396 N N . ASN B 1 143 ? 10.039 17.25 -2.781 1 97.19 143 ASN B N 1
ATOM 2397 C CA . ASN B 1 143 ? 10.258 18.109 -3.936 1 97.19 143 ASN B CA 1
ATOM 2398 C C . ASN B 1 143 ? 9.133 17.969 -4.961 1 97.19 143 ASN B C 1
ATOM 2400 O O . ASN B 1 143 ? 9.188 18.578 -6.035 1 97.19 143 ASN B O 1
ATOM 2404 N N . HIS B 1 144 ? 8.234 17.125 -4.715 1 97 144 HIS B N 1
ATOM 2405 C CA . HIS B 1 144 ? 7.109 16.984 -5.637 1 97 144 HIS B CA 1
ATOM 2406 C C . HIS B 1 144 ? 6.395 18.328 -5.836 1 97 144 HIS B C 1
ATOM 2408 O O . HIS B 1 144 ? 6.188 19.062 -4.879 1 97 144 HIS B O 1
ATOM 2414 N N . PRO B 1 145 ? 5.938 18.625 -7.031 1 95.88 145 PRO B N 1
ATOM 2415 C CA . PRO B 1 145 ? 5.348 19.938 -7.332 1 95.88 145 PRO B CA 1
ATOM 2416 C C . PRO B 1 145 ? 4.062 20.203 -6.547 1 95.88 145 PRO B C 1
ATOM 2418 O O . PRO B 1 145 ? 3.729 21.359 -6.27 1 95.88 145 PRO B O 1
ATOM 2421 N N . LEU B 1 146 ? 3.439 19.172 -6.188 1 97.81 146 LEU B N 1
ATOM 2422 C CA . LEU B 1 146 ? 2.156 19.328 -5.512 1 97.81 146 LEU B CA 1
ATOM 2423 C C . LEU B 1 146 ? 2.303 19.125 -4.008 1 97.81 146 LEU B C 1
ATOM 2425 O O . LEU B 1 146 ? 1.307 19.062 -3.285 1 97.81 146 LEU B O 1
ATOM 2429 N N . TRP B 1 147 ? 3.498 18.938 -3.584 1 97.69 147 TRP B N 1
ATOM 2430 C CA . TRP B 1 147 ? 3.729 18.703 -2.162 1 97.69 147 TRP B CA 1
ATOM 2431 C C . TRP B 1 147 ? 3.578 19.984 -1.361 1 97.69 147 TRP B C 1
ATOM 2433 O O . TRP B 1 147 ? 4.012 21.047 -1.802 1 97.69 147 TRP B O 1
ATOM 2443 N N . LEU B 1 148 ? 2.9 19.906 -0.217 1 97 148 LEU B N 1
ATOM 2444 C CA . LEU B 1 148 ? 2.799 21.047 0.702 1 97 148 LEU B CA 1
ATOM 2445 C C . LEU B 1 148 ? 4.039 21.141 1.583 1 97 148 LEU B C 1
ATOM 2447 O O . LEU B 1 148 ? 4.355 20.203 2.32 1 97 148 LEU B O 1
ATOM 2451 N N . SER B 1 149 ? 4.637 22.25 1.644 1 95.12 149 SER B N 1
ATOM 2452 C CA . SER B 1 149 ? 5.914 22.438 2.326 1 95.12 149 SER B CA 1
ATOM 2453 C C . SER B 1 149 ? 5.77 22.25 3.832 1 95.12 149 SER B C 1
ATOM 2455 O O . SER B 1 149 ? 6.738 21.906 4.516 1 95.12 149 SER B O 1
ATOM 2457 N N . LYS B 1 150 ? 4.625 22.438 4.32 1 95.88 150 LYS B N 1
ATOM 2458 C CA . LYS B 1 150 ? 4.395 22.359 5.758 1 95.88 150 LYS B CA 1
ATOM 2459 C C . LYS B 1 150 ? 4.371 20.906 6.227 1 95.88 150 LYS B C 1
ATOM 2461 O O . LYS B 1 150 ? 4.457 20.641 7.426 1 95.88 150 LYS B O 1
ATOM 2466 N N . ILE B 1 151 ? 4.184 20 5.281 1 97 151 ILE B N 1
ATOM 2467 C CA . ILE B 1 151 ? 4.125 18.594 5.637 1 97 151 ILE B CA 1
ATOM 2468 C C . ILE B 1 151 ? 5.527 18.078 5.961 1 97 151 ILE B C 1
ATOM 2470 O O . ILE B 1 151 ? 6.438 18.188 5.133 1 97 151 ILE B O 1
ATOM 2474 N N . LYS B 1 152 ? 5.676 17.516 7.113 1 97.19 152 LYS B N 1
ATOM 2475 C CA . LYS B 1 152 ? 6.949 16.906 7.508 1 97.19 152 LYS B CA 1
ATOM 2476 C C . LYS B 1 152 ? 7.113 15.523 6.906 1 97.19 152 LYS B C 1
ATOM 2478 O O . LYS B 1 152 ? 6.211 14.688 6.996 1 97.19 152 LYS B O 1
ATOM 2483 N N . VAL B 1 153 ? 8.227 15.289 6.262 1 98.19 153 VAL B N 1
ATOM 2484 C CA . VAL B 1 153 ? 8.555 13.977 5.719 1 98.19 153 VAL B CA 1
ATOM 2485 C C . VAL B 1 153 ? 9.867 13.477 6.328 1 98.19 153 VAL B C 1
ATOM 2487 O O . VAL B 1 153 ? 10.891 14.148 6.25 1 98.19 153 VAL B O 1
ATOM 2490 N N . THR B 1 154 ? 9.812 12.336 6.953 1 98.69 154 THR B N 1
ATOM 2491 C CA . THR B 1 154 ? 11.008 11.719 7.523 1 98.69 154 THR B CA 1
ATOM 2492 C C . THR B 1 154 ? 11.242 10.336 6.918 1 98.69 154 THR B C 1
ATOM 2494 O O . THR B 1 154 ? 10.352 9.766 6.293 1 98.69 154 THR B O 1
ATOM 2497 N N . GLY B 1 155 ? 12.469 9.867 6.984 1 98.75 155 GLY B N 1
ATOM 2498 C CA . GLY B 1 155 ? 12.875 8.578 6.449 1 98.75 155 GLY B CA 1
ATOM 2499 C C . GLY B 1 155 ? 13.398 7.625 7.512 1 98.75 155 GLY B C 1
ATOM 2500 O O . GLY B 1 155 ? 14.117 8.039 8.422 1 98.75 155 GLY B O 1
ATOM 2501 N N . TRP B 1 156 ? 12.984 6.434 7.395 1 98.88 156 TRP B N 1
ATOM 2502 C CA . TRP B 1 156 ? 13.305 5.418 8.391 1 98.88 156 TRP B CA 1
ATOM 2503 C C . TRP B 1 156 ? 13.664 4.098 7.727 1 98.88 156 TRP B C 1
ATOM 2505 O O . TRP B 1 156 ? 13.336 3.873 6.559 1 98.88 156 TRP B O 1
ATOM 2515 N N . ILE B 1 157 ? 14.352 3.25 8.516 1 98.88 157 ILE B N 1
ATOM 2516 C CA . ILE B 1 157 ? 14.633 1.878 8.102 1 98.88 157 ILE B CA 1
ATOM 2517 C C . ILE B 1 157 ? 14.242 0.914 9.227 1 98.88 157 ILE B C 1
ATOM 2519 O O . ILE B 1 157 ? 14.609 1.116 10.383 1 98.88 157 ILE B O 1
ATOM 2523 N N . GLN B 1 158 ? 13.445 -0.049 8.867 1 98.88 158 GLN B N 1
ATOM 2524 C CA . GLN B 1 158 ? 13.141 -1.133 9.797 1 98.88 158 GLN B CA 1
ATOM 2525 C C . GLN B 1 158 ? 14.008 -2.357 9.516 1 98.88 158 GLN B C 1
ATOM 2527 O O . GLN B 1 158 ? 14.156 -2.766 8.359 1 98.88 158 GLN B O 1
ATOM 2532 N N . ASP B 1 159 ? 14.609 -2.92 10.539 1 98.75 159 ASP B N 1
ATOM 2533 C CA . ASP B 1 159 ? 15.352 -4.172 10.414 1 98.75 159 ASP B CA 1
ATOM 2534 C C . ASP B 1 159 ? 14.398 -5.367 10.352 1 98.75 159 ASP B C 1
ATOM 2536 O O . ASP B 1 159 ? 13.633 -5.605 11.289 1 98.75 159 ASP B O 1
ATOM 2540 N N . THR B 1 160 ? 14.461 -6.098 9.289 1 97.75 160 THR B N 1
ATOM 2541 C CA . THR B 1 160 ? 13.516 -7.18 9.055 1 97.75 160 THR B CA 1
ATOM 2542 C C . THR B 1 160 ? 13.727 -8.32 10.055 1 97.75 160 THR B C 1
ATOM 2544 O O . THR B 1 160 ? 12.781 -9.008 10.422 1 97.75 160 THR B O 1
ATOM 2547 N N . ASP B 1 161 ? 14.891 -8.539 10.539 1 97.81 161 ASP B N 1
ATOM 2548 C CA . ASP B 1 161 ? 15.211 -9.68 11.391 1 97.81 161 ASP B CA 1
ATOM 2549 C C . ASP B 1 161 ? 14.93 -9.352 12.859 1 97.81 161 ASP B C 1
ATOM 2551 O O . ASP B 1 161 ? 14.68 -10.258 13.664 1 97.81 161 ASP B O 1
ATOM 2555 N N . THR B 1 162 ? 14.938 -8.062 13.258 1 98 162 THR B N 1
ATOM 2556 C CA . THR B 1 162 ? 14.766 -7.719 14.664 1 98 162 THR B CA 1
ATOM 2557 C C . THR B 1 162 ? 13.484 -6.922 14.875 1 98 162 THR B C 1
ATOM 2559 O O . THR B 1 162 ? 13 -6.809 16 1 98 162 THR B O 1
ATOM 2562 N N . GLY B 1 163 ? 13.023 -6.281 13.805 1 98.25 163 GLY B N 1
ATOM 2563 C CA . GLY B 1 163 ? 11.859 -5.41 13.906 1 98.25 163 GLY B CA 1
ATOM 2564 C C . GLY B 1 163 ? 12.211 -3.992 14.32 1 98.25 163 GLY B C 1
ATOM 2565 O O . GLY B 1 163 ? 11.344 -3.117 14.344 1 98.25 163 GLY B O 1
ATOM 2566 N N . ALA B 1 164 ? 13.484 -3.738 14.539 1 98.69 164 ALA B N 1
ATOM 2567 C CA . ALA B 1 164 ? 13.914 -2.455 15.086 1 98.69 164 ALA B CA 1
ATOM 2568 C C . ALA B 1 164 ? 13.812 -1.349 14.047 1 98.69 164 ALA B C 1
ATOM 2570 O O . ALA B 1 164 ? 14.109 -1.566 12.867 1 98.69 164 ALA B O 1
ATOM 2571 N N . LEU B 1 165 ? 13.406 -0.218 14.484 1 98.5 165 LEU B N 1
ATOM 2572 C CA . LEU B 1 165 ? 13.227 0.968 13.656 1 98.5 165 LEU B CA 1
ATOM 2573 C C . LEU B 1 165 ? 14.336 1.985 13.914 1 98.5 165 LEU B C 1
ATOM 2575 O O . LEU B 1 165 ? 14.688 2.246 15.062 1 98.5 165 LEU B O 1
ATOM 2579 N N . LYS B 1 166 ? 14.891 2.562 12.836 1 98.12 166 LYS B N 1
ATOM 2580 C CA . LYS B 1 166 ? 15.945 3.568 12.914 1 98.12 166 LYS B CA 1
ATOM 2581 C C . LYS B 1 166 ? 15.648 4.754 12 1 98.12 166 LYS B C 1
ATOM 2583 O O . LYS B 1 166 ? 15.328 4.57 10.82 1 98.12 166 LYS B O 1
ATOM 2588 N N . LYS B 1 167 ? 15.781 5.953 12.531 1 98.31 167 LYS B N 1
ATOM 2589 C CA . LYS B 1 167 ? 15.586 7.152 11.719 1 98.31 167 LYS B CA 1
ATOM 2590 C C . LYS B 1 167 ? 16.844 7.473 10.898 1 98.31 167 LYS B C 1
ATOM 2592 O O . LYS B 1 167 ? 17.953 7.477 11.43 1 98.31 167 LYS B O 1
ATOM 2597 N N . ILE B 1 168 ? 16.641 7.766 9.641 1 97.69 168 ILE B N 1
ATOM 2598 C CA . ILE B 1 168 ? 17.734 8.023 8.711 1 97.69 168 ILE B CA 1
ATOM 2599 C C . ILE B 1 168 ? 17.688 9.477 8.25 1 97.69 168 ILE B C 1
ATOM 2601 O O . ILE B 1 168 ? 18.734 10.086 7.98 1 97.69 168 ILE B O 1
ATOM 2605 N N . VAL B 1 169 ? 16.469 9.93 8 1 94.56 169 VAL B N 1
ATOM 2606 C CA . VAL B 1 169 ? 16.266 11.281 7.496 1 94.56 169 VAL B CA 1
ATOM 2607 C C . VAL B 1 169 ? 15.367 12.055 8.461 1 94.56 169 VAL B C 1
ATOM 2609 O O . VAL B 1 169 ? 14.281 11.594 8.828 1 94.56 169 VAL B O 1
ATOM 2612 N N . GLU B 1 170 ? 15.82 13.273 8.789 1 91.94 170 GLU B N 1
ATOM 2613 C CA . GLU B 1 170 ? 15.047 14.156 9.648 1 91.94 170 GLU B CA 1
ATOM 2614 C C . GLU B 1 170 ? 14.133 15.062 8.828 1 91.94 170 GLU B C 1
ATOM 2616 O O . GLU B 1 170 ? 14.477 15.453 7.711 1 91.94 170 GLU B O 1
#

Nearest PDB structures (foldseek):
  5ztp-assembly1_B  TM=9.173E-01  e=5.106E-19  Glaciozyma antarctica
  6jqd-assembly1_B  TM=9.618E-01  e=3.550E-18  Aspergillus fumigatus Af293
  6jqc-assembly1_B  TM=9.650E-01  e=4.040E-18  Aspergillus fumigatus Af293
  3las-assembly1_B  TM=9.416E-01  e=1.436E-18  Streptococcus mutans
  4yf5-assembly1_A  TM=9.224E-01  e=9.216E-16  Mycobacterium tuberculosis CDC1551

pLDDT: mean 97.44, std 2.22, range [75.38, 98.94]

Sequence (340 aa):
MSTPFESEILAANAKYVSTYTHSGLECPPKKHAVIITCMDCRLDPKSALGFELGEVTTIRNAGASGLDAARSALLTTHVLGAQEVLLIKHTRCGLLGVPEEAVRGIMKKNLGVEESKDVDNFDVLTFFDLEKSTREEVEHLRNHPLWLSKIKVTGWIQDTDTGALKKIVEMSTPFESEILAANAKYVSTYTHSGLECPPKKHAVIITCMDCRLDPKSALGFELGEVTTIRNAGASGLDAARSALLTTHVLGAQEVLLIKHTRCGLLGVPEEAVRGIMKKNLGVEESKDVDNFDVLTFFDLEKSTREEVEHLRNHPLWLSKIKVTGWIQDTDTGALKKIVE

Organism: NCBI:txid398673

Solvent-accessible surface area (backbone atoms only — not comparable to full-atom values): 18034 Å² total; per-residue (Å²): 130,83,50,72,66,55,52,50,27,51,55,30,18,54,55,34,33,76,68,55,82,63,54,80,67,59,76,50,29,72,66,24,29,34,39,35,23,43,17,51,13,68,61,52,65,50,64,42,37,56,58,57,77,24,26,43,28,42,35,21,31,64,69,33,40,31,77,79,39,41,66,42,51,46,47,38,39,63,72,44,57,30,44,34,37,42,39,33,36,52,53,87,40,86,40,56,68,40,57,58,66,60,53,42,50,47,44,27,59,76,70,71,43,92,74,50,70,68,55,72,65,54,81,76,75,52,45,76,44,72,68,61,46,38,48,50,29,44,48,49,45,69,63,34,91,82,48,60,85,84,48,45,61,30,17,28,37,29,35,57,58,52,51,42,74,43,82,77,37,118,133,83,49,73,65,54,53,50,27,50,56,30,19,53,56,35,32,75,68,54,80,62,54,79,65,60,76,49,28,71,66,25,30,33,38,35,22,44,16,52,12,69,60,52,64,52,63,41,36,56,58,56,78,25,27,45,28,42,34,19,32,64,68,30,39,32,76,78,39,38,66,42,52,46,48,37,39,63,72,42,56,30,45,35,37,42,38,32,36,53,53,88,41,87,39,57,69,40,59,57,67,62,53,41,49,46,45,28,59,77,70,71,42,90,76,51,69,69,54,71,65,54,81,75,76,50,43,78,44,72,70,61,47,39,49,50,30,43,48,49,43,70,63,35,91,81,47,61,85,83,47,46,60,31,17,30,38,30,36,59,58,53,51,43,74,44,83,77,36,117

InterPro domains:
  IPR001765 Carbonic anhydrase [PF00484] (33-164)
  IPR001765 Carbonic anhydrase [PTHR43175] (7-169)
  IPR001765 Carbonic anhydrase [SM00947] (26-169)
  IPR036874 Carbonic anhydrase superfamily [G3DSA:3.40.1050.10] (4-169)
  IPR036874 Carbonic anhydrase superfamily [SSF53056] (8-166)

Secondary structure (DSSP, 8-state):
---HHHHHHHHHHHHHHHT---TT--SS-TT-EEEEEE--TT--HHHHHT--TTTEEEEEEGGG-HHHHHHHHHHHHHTS---EEEEEEETT-TTBT--HHHHHHHHHHHHT-S--HHHHT-----BS-HHHHHHHHHHHHHT-TT--TTSEEEEEEE-TTT--EEEEE-/---HHHHHHHHHHHHHHHT---TT--SS-TT-EEEEEE--TT--HHHHHT--TTTEEEEEEGGG-HHHHHHHHHHHHHTS---EEEEEEETT-TTBT--HHHHHHHHHHHHT-S--HHHHT-----BS-HHHHHHHHHHHHHT-TT--TTSEEEEEEE-TTT--EEEEE-

Foldseek 3Di:
DDDPVRVVVVVVVVVCVVPPDDPPADDAAQQLEEEQEEPDPLDDCCVLVPDDPRHYHYHYYQQSALVVCQVVVLCNVVPRPRAEYEREYEPPRPLAPDDLVVVLVVVCVVVVHDDDPVSVPDCPPGYHDSLVSQVVRQVCNCPDPSHDVRRHYWYWYAYSVPSDIDTRGD/DADPVRVVVVVVVVVCVVPPDDPPADDAAQQLEEEQEEPDPLDDCCVLVPDDPRHYHYHYYQQSALVVCQVVVLCNVVPRPRAEYEREYEPPRPLAPDDLVVVLVVVCVVVVHDDDPVSVPDCPPGYHDSLVSQVVRQVCNCPDPSHDVRRHYWYWYAYSVPSDIDTRGD

Radius of gyration: 18.9 Å; Cα contacts (8 Å, |Δi|>4): 713; chains: 2; bounding box: 42×52×50 Å